Protein AF-A0A971ZXM3-F1 (afdb_monomer_lite)

pLDDT: mean 79.71, std 15.56, range [36.66, 98.19]

Foldseek 3Di:
DDPVVVVVVVVVVVVVVVVVVQPAFDDDPVVQWTPDFALFPPGVPDPDDDLRDQLPDDRTHAPVSCPVPDHDPGSHADLDLQQQPAAAAAECLVVLLVLLVVLLVVLCVVPNLAQDDLLVLVVSLVQFLCLLPLVQAWWPPPPPRHTCADDSSGPQRVQWAAYLFATAGSNLVSLLSLLQVNVVSVDDLCSSQVSVVVVCVVVVHDDWPLSSLSSVLSNQLCVQVVDSPDDSVSSSVSSVVSCVVRVSSRWTADPVGDTRDNPSHGYDPDHIDGDGHSHDPPDPPPD

Sequence (287 aa):
MKVKHLAAVLLGFASLSLLAADASAMYNPSTGTWMQRDPGPGGSMAPVRVGQYNDGPNLYQYVGDNPIVGRDPMGLEDEGATACAGVCGARIDNWVRDEIKAQIGGLKKKFGDKKPAIDDYLQWANGNQRYKDSDFFQFSKDVEGCATWPDKTKPGCGRSVTLCGKCIRSAILGNIMYGYVGHIAGFSKEELITGATATKKKWHMQVDKYDEASYKLGYDLQQEFPNQGGSLEDLCGKLDSLLKENGDALKEGRKKGGYNDLSTCKPCDKDTKETRHGGSQDSRWRP

Structure (mmCIF, N/CA/C/O backbone):
data_AF-A0A971ZXM3-F1
#
_entry.id   AF-A0A971ZXM3-F1
#
loop_
_atom_site.group_PDB
_atom_site.id
_atom_site.type_symbol
_atom_site.label_atom_id
_atom_site.label_alt_id
_atom_site.label_comp_id
_atom_site.label_asym_id
_atom_site.label_entity_id
_atom_site.label_seq_id
_atom_site.pdbx_PDB_ins_code
_atom_site.Cartn_x
_atom_site.Cartn_y
_atom_site.Cartn_z
_atom_site.occupancy
_atom_site.B_iso_or_equiv
_atom_site.auth_seq_id
_atom_site.auth_comp_id
_atom_site.auth_asym_id
_atom_site.auth_atom_id
_atom_site.pdbx_PDB_model_num
ATOM 1 N N . MET A 1 1 ? 66.512 11.509 7.920 1.00 55.22 1 MET A N 1
ATOM 2 C CA . MET A 1 1 ? 65.291 12.342 8.037 1.00 55.22 1 MET A CA 1
ATOM 3 C C . MET A 1 1 ? 64.890 12.385 9.512 1.00 55.22 1 MET A C 1
ATOM 5 O O . MET A 1 1 ? 64.860 11.331 10.131 1.00 55.22 1 MET A O 1
ATOM 9 N N . LYS A 1 2 ? 64.699 13.563 10.127 1.00 77.75 2 LYS A N 1
ATOM 10 C CA . LYS A 1 2 ? 64.375 13.663 11.569 1.00 77.75 2 LYS A CA 1
ATOM 11 C C . LYS A 1 2 ? 62.951 13.139 11.816 1.00 77.75 2 LYS A C 1
ATOM 13 O O . LYS A 1 2 ? 62.064 13.466 11.035 1.00 77.75 2 LYS A O 1
ATOM 18 N N . VAL A 1 3 ? 62.719 12.404 12.909 1.00 85.44 3 VAL A N 1
ATOM 19 C CA . VAL A 1 3 ? 61.430 11.749 13.257 1.00 85.44 3 VAL A CA 1
ATOM 20 C C . VAL A 1 3 ? 60.212 12.676 13.101 1.00 85.44 3 VAL A C 1
ATOM 22 O O . VAL A 1 3 ? 59.172 12.259 12.603 1.00 85.44 3 VAL A O 1
ATOM 25 N N . LYS A 1 4 ? 60.366 13.968 13.418 1.00 83.12 4 LYS A N 1
ATOM 26 C CA . LYS A 1 4 ? 59.308 14.984 13.274 1.00 83.12 4 LYS A CA 1
ATOM 27 C C . LYS A 1 4 ? 58.819 15.186 11.828 1.00 83.12 4 LYS A C 1
ATOM 29 O O . LYS A 1 4 ? 57.654 15.490 11.624 1.00 83.12 4 LYS A O 1
ATOM 34 N N . HIS A 1 5 ? 59.689 15.013 10.831 1.00 86.88 5 HIS A N 1
ATOM 35 C CA . HIS A 1 5 ? 59.327 15.179 9.416 1.00 86.88 5 HIS A CA 1
ATOM 36 C C . HIS A 1 5 ? 58.586 13.949 8.885 1.00 86.88 5 HIS A C 1
ATOM 38 O O . HIS A 1 5 ? 57.635 14.089 8.127 1.00 86.88 5 HIS A O 1
ATOM 44 N N . LEU A 1 6 ? 58.974 12.751 9.336 1.00 89.31 6 LEU A N 1
ATOM 45 C CA . LEU A 1 6 ? 58.294 11.511 8.964 1.00 89.31 6 LEU A CA 1
ATOM 46 C C . LEU A 1 6 ? 56.852 11.484 9.493 1.00 89.31 6 LEU A C 1
ATOM 48 O O . LEU A 1 6 ? 55.936 11.145 8.751 1.00 89.31 6 LEU A O 1
ATOM 52 N N . ALA A 1 7 ? 56.643 11.910 10.743 1.00 89.62 7 ALA A N 1
ATOM 53 C CA . ALA A 1 7 ? 55.308 11.994 11.333 1.00 89.62 7 ALA A CA 1
ATOM 54 C C . ALA A 1 7 ? 54.384 12.950 10.554 1.00 89.62 7 ALA A C 1
ATOM 56 O O . ALA A 1 7 ? 53.235 12.607 10.290 1.00 89.62 7 ALA A O 1
ATOM 57 N N . ALA A 1 8 ? 54.894 14.113 10.132 1.00 92.12 8 ALA A N 1
ATOM 58 C CA . ALA A 1 8 ? 54.125 15.082 9.349 1.00 92.12 8 ALA A CA 1
ATOM 59 C C . ALA A 1 8 ? 53.725 14.539 7.964 1.00 92.12 8 ALA A C 1
ATOM 61 O O . ALA A 1 8 ? 52.586 14.718 7.538 1.00 92.12 8 ALA A O 1
ATOM 62 N N . VAL A 1 9 ? 54.632 13.829 7.284 1.00 91.88 9 VAL A N 1
ATOM 63 C CA . VAL A 1 9 ? 54.349 13.211 5.977 1.00 91.88 9 VAL A CA 1
ATOM 64 C C . VAL A 1 9 ? 53.286 12.117 6.099 1.00 91.88 9 VAL A C 1
ATOM 66 O O . VAL A 1 9 ? 52.359 12.076 5.292 1.00 91.88 9 VAL A O 1
ATOM 69 N N . LEU A 1 10 ? 53.369 11.266 7.126 1.00 92.00 10 LEU A N 1
ATOM 70 C CA . LEU A 1 10 ? 52.387 10.200 7.348 1.00 92.00 10 LEU A CA 1
ATOM 71 C C . LEU A 1 10 ? 50.992 10.752 7.672 1.00 92.00 10 LEU A C 1
ATOM 73 O O . LEU A 1 10 ? 50.003 10.245 7.148 1.00 92.00 10 LEU A O 1
ATOM 77 N N . LEU A 1 11 ? 50.906 11.823 8.468 1.00 91.44 11 LEU A N 1
ATOM 78 C CA . LEU A 1 11 ? 49.641 12.520 8.731 1.00 91.44 11 LEU A CA 1
ATOM 79 C C . LEU A 1 11 ? 49.046 13.137 7.457 1.00 91.44 11 LEU A C 1
ATOM 81 O O . LEU A 1 11 ? 47.834 13.058 7.249 1.00 91.44 11 LEU A O 1
ATOM 85 N N . GLY A 1 12 ? 49.888 13.693 6.580 1.00 91.50 12 GLY A N 1
ATOM 86 C CA . GLY A 1 12 ? 49.467 14.191 5.269 1.00 91.50 12 GLY A CA 1
ATOM 87 C C . GLY A 1 12 ? 48.883 13.087 4.383 1.00 91.50 12 GLY A C 1
ATOM 88 O O . GLY A 1 12 ? 47.787 13.244 3.849 1.00 91.50 12 GLY A O 1
ATOM 89 N N . PHE A 1 13 ? 49.563 11.940 4.290 1.00 87.12 13 PHE A N 1
ATOM 90 C CA . PHE A 1 13 ? 49.076 10.785 3.526 1.00 87.12 13 PHE A CA 1
ATOM 91 C C . PHE A 1 13 ? 47.779 10.197 4.094 1.00 87.12 13 PHE A C 1
ATOM 93 O O . PHE A 1 13 ? 46.867 9.893 3.325 1.00 87.12 13 PHE A O 1
ATOM 100 N N . ALA A 1 14 ? 47.657 10.074 5.419 1.00 83.56 14 ALA A N 1
ATOM 101 C CA . ALA A 1 14 ? 46.426 9.600 6.054 1.00 83.56 14 ALA A CA 1
ATOM 102 C C . ALA A 1 14 ? 45.241 10.541 5.771 1.00 83.56 14 ALA A C 1
ATOM 104 O O . ALA A 1 14 ? 44.152 10.078 5.442 1.00 83.56 14 ALA A O 1
ATOM 105 N N . SER A 1 15 ? 45.472 11.857 5.814 1.00 78.75 15 SER A N 1
ATOM 106 C CA . SER A 1 15 ? 44.444 12.866 5.519 1.00 78.75 15 SER A CA 1
ATOM 107 C C . SER A 1 15 ? 43.999 12.824 4.052 1.00 78.75 15 SER A C 1
ATOM 109 O O . SER A 1 15 ? 42.805 12.835 3.770 1.00 78.75 15 SER A O 1
ATOM 111 N N . LEU A 1 16 ? 44.946 12.702 3.113 1.00 74.75 16 LEU A N 1
ATOM 112 C CA . LEU A 1 16 ? 44.652 12.533 1.682 1.00 74.75 16 LEU A CA 1
ATOM 113 C C . LEU A 1 16 ? 43.870 11.244 1.396 1.00 74.75 16 LEU A C 1
ATOM 115 O O . LEU A 1 16 ? 42.963 11.254 0.572 1.00 74.75 16 LEU A O 1
ATOM 119 N N . SER A 1 17 ? 44.185 10.154 2.096 1.00 73.62 17 SER A N 1
ATOM 120 C CA . SER A 1 17 ? 43.502 8.863 1.920 1.00 73.62 17 SER A CA 1
ATOM 121 C C . SER A 1 17 ? 42.048 8.904 2.400 1.00 73.62 17 SER A C 1
ATOM 123 O O . SER A 1 17 ? 41.184 8.292 1.780 1.00 73.62 17 SER A O 1
ATOM 125 N N . LEU A 1 18 ? 41.770 9.652 3.474 1.00 67.38 18 LEU A N 1
ATOM 126 C CA . LEU A 1 18 ? 40.412 9.853 3.988 1.00 67.38 18 LEU A CA 1
ATOM 127 C C . LEU A 1 18 ? 39.568 10.737 3.059 1.00 67.38 18 LEU A C 1
ATOM 129 O O . LEU A 1 18 ? 38.391 10.462 2.879 1.00 67.38 18 LEU A O 1
ATOM 133 N N . LEU A 1 19 ? 40.172 11.753 2.434 1.00 63.69 19 LEU A N 1
ATOM 134 C CA . LEU A 1 19 ? 39.473 12.654 1.507 1.00 63.69 19 LEU A CA 1
ATOM 135 C C . LEU A 1 19 ? 39.295 12.059 0.099 1.00 63.69 19 LEU A C 1
ATOM 137 O O . LEU A 1 19 ? 38.339 12.395 -0.592 1.00 63.69 19 LEU A O 1
ATOM 141 N N . ALA A 1 20 ? 40.193 11.173 -0.341 1.00 61.94 20 ALA A N 1
ATOM 142 C CA . ALA A 1 20 ? 40.091 10.520 -1.647 1.00 61.94 20 ALA A CA 1
ATOM 143 C C . ALA A 1 20 ? 38.992 9.444 -1.703 1.00 61.94 20 ALA A C 1
ATOM 145 O O . ALA A 1 20 ? 38.513 9.130 -2.791 1.00 61.94 20 ALA A O 1
ATOM 146 N N . ALA A 1 21 ? 38.579 8.895 -0.555 1.00 56.19 21 ALA A N 1
ATOM 147 C CA . ALA A 1 21 ? 37.509 7.899 -0.482 1.00 56.19 21 ALA A CA 1
ATOM 148 C C . ALA A 1 21 ? 36.140 8.462 -0.912 1.00 56.19 21 ALA A C 1
ATOM 150 O O . ALA A 1 21 ? 35.322 7.718 -1.447 1.00 56.19 21 ALA A O 1
ATOM 151 N N . ASP A 1 22 ? 35.932 9.774 -0.760 1.00 52.81 22 ASP A N 1
ATOM 152 C CA . ASP A 1 22 ? 34.696 10.454 -1.161 1.00 52.81 22 ASP A CA 1
ATOM 153 C C . ASP A 1 22 ? 34.728 10.964 -2.616 1.00 52.81 22 ASP A C 1
ATOM 155 O O . ASP A 1 22 ? 33.707 11.405 -3.137 1.00 52.81 22 ASP A O 1
ATOM 159 N N . ALA A 1 23 ? 35.864 10.859 -3.322 1.00 55.66 23 ALA A N 1
ATOM 160 C CA . ALA A 1 23 ? 36.000 11.246 -4.733 1.00 55.66 23 ALA A CA 1
ATOM 161 C C . ALA A 1 23 ? 35.526 10.140 -5.698 1.00 55.66 23 ALA A C 1
ATOM 163 O O . ALA A 1 23 ? 36.179 9.839 -6.706 1.00 55.66 23 ALA A O 1
ATOM 164 N N . SER A 1 24 ? 34.402 9.510 -5.365 1.00 60.44 24 SER A N 1
ATOM 165 C CA . SER A 1 24 ? 33.680 8.627 -6.281 1.00 60.44 24 SER A CA 1
ATOM 166 C C . SER A 1 24 ? 32.748 9.468 -7.158 1.00 60.44 24 SER A C 1
ATOM 168 O O . SER A 1 24 ? 32.201 10.465 -6.693 1.00 60.44 24 SER A O 1
ATOM 170 N N . ALA A 1 25 ? 32.608 9.095 -8.433 1.00 68.81 25 ALA A N 1
ATOM 171 C CA . ALA A 1 25 ? 31.700 9.726 -9.396 1.00 68.81 25 ALA A CA 1
ATOM 172 C C . ALA A 1 25 ? 32.044 11.171 -9.804 1.00 68.81 25 ALA A C 1
ATOM 174 O O . ALA A 1 25 ? 31.242 12.098 -9.701 1.00 68.81 25 ALA A O 1
ATOM 175 N N . MET A 1 26 ? 33.245 11.376 -10.345 1.00 84.56 26 MET A N 1
ATOM 176 C CA . MET A 1 26 ? 33.576 12.639 -11.019 1.00 84.56 26 MET A CA 1
ATOM 177 C C . MET A 1 26 ? 32.956 12.689 -12.425 1.00 84.56 26 MET A C 1
ATOM 179 O O . MET A 1 26 ? 33.247 11.826 -13.249 1.00 84.56 26 MET A O 1
ATOM 183 N N . TYR A 1 27 ? 32.131 13.698 -12.721 1.00 86.31 27 TYR A N 1
ATOM 184 C CA . TYR A 1 27 ? 31.488 13.906 -14.029 1.00 86.31 27 TYR A CA 1
ATOM 185 C C . TYR A 1 27 ? 32.226 14.956 -14.872 1.00 86.31 27 TYR A C 1
ATOM 187 O O . TYR A 1 27 ? 32.587 16.016 -14.357 1.00 86.31 27 TYR A O 1
ATOM 195 N N . ASN A 1 28 ? 32.407 14.700 -16.173 1.00 91.50 28 ASN A N 1
ATOM 196 C CA . ASN A 1 28 ? 32.945 15.677 -17.120 1.00 91.50 28 ASN A CA 1
ATOM 197 C C . ASN A 1 28 ? 31.818 16.302 -17.969 1.00 91.50 28 ASN A C 1
ATOM 199 O O . ASN A 1 28 ? 31.369 15.688 -18.942 1.00 91.50 28 ASN A O 1
ATOM 203 N N . PRO A 1 29 ? 31.402 17.552 -17.688 1.00 87.75 29 PRO A N 1
ATOM 204 C CA . PRO A 1 29 ? 30.324 18.201 -18.430 1.00 87.75 29 PRO A CA 1
ATOM 205 C C . PRO A 1 29 ? 30.692 18.550 -19.877 1.00 87.75 29 PRO A C 1
ATOM 207 O O . PRO A 1 29 ? 29.793 18.730 -20.691 1.00 87.75 29 PRO A O 1
ATOM 210 N N . SER A 1 30 ? 31.983 18.650 -20.217 1.00 89.31 30 SER A N 1
ATOM 211 C CA . SER A 1 30 ? 32.411 18.979 -21.587 1.00 89.31 30 SER A CA 1
ATOM 212 C C . SER A 1 30 ? 32.249 17.809 -22.557 1.00 89.31 30 SER A C 1
ATOM 214 O O . SER A 1 30 ? 31.994 18.026 -23.738 1.00 89.31 30 SER A O 1
ATOM 216 N N . THR A 1 31 ? 32.379 16.577 -22.057 1.00 91.69 31 THR A N 1
ATOM 217 C CA . THR A 1 31 ? 32.254 15.349 -22.853 1.00 91.69 31 THR A CA 1
ATOM 218 C C . THR A 1 31 ? 30.942 14.617 -22.611 1.00 91.69 31 THR A C 1
ATOM 220 O O . THR A 1 31 ? 30.613 13.724 -23.381 1.00 91.69 31 THR A O 1
ATOM 223 N N . GLY A 1 32 ? 30.193 14.976 -21.565 1.00 88.81 32 GLY A N 1
ATOM 224 C CA . GLY A 1 32 ? 28.938 14.311 -21.224 1.00 88.81 32 GLY A CA 1
ATOM 225 C C . GLY A 1 32 ? 29.126 12.920 -20.615 1.00 88.81 32 GLY A C 1
ATOM 226 O O . GLY A 1 32 ? 28.245 12.079 -20.739 1.00 88.81 32 GLY A O 1
ATOM 227 N N . THR A 1 33 ? 30.274 12.647 -19.990 1.00 91.44 33 THR A N 1
ATOM 228 C CA . THR A 1 33 ? 30.641 11.302 -19.514 1.00 91.44 33 THR A CA 1
ATOM 229 C C . THR A 1 33 ? 31.213 11.330 -18.101 1.00 91.44 33 THR A C 1
ATOM 231 O O . THR A 1 33 ? 31.773 12.336 -17.655 1.00 91.44 33 THR A O 1
ATOM 234 N N . TRP A 1 34 ? 31.151 10.199 -17.402 1.00 89.25 34 TRP A N 1
ATOM 235 C CA . TRP A 1 34 ? 31.904 9.997 -16.165 1.00 89.25 34 TRP A CA 1
ATOM 236 C C . TRP A 1 34 ? 33.418 10.011 -16.436 1.00 89.25 34 TRP A C 1
ATOM 238 O O . TRP A 1 34 ? 33.892 9.558 -17.477 1.00 89.25 34 TRP A O 1
ATOM 248 N N . MET A 1 35 ? 34.195 10.558 -15.500 1.00 89.75 35 MET A N 1
ATOM 249 C CA . MET A 1 35 ? 35.667 10.580 -15.534 1.00 89.75 35 MET A CA 1
ATOM 250 C C . MET A 1 35 ? 36.282 9.307 -14.950 1.00 89.75 35 MET A C 1
ATOM 252 O O . MET A 1 35 ? 37.479 9.062 -15.091 1.00 89.75 35 MET A O 1
ATOM 256 N N . GLN A 1 36 ? 35.468 8.507 -14.272 1.00 86.50 36 GLN A N 1
ATOM 257 C CA . GLN A 1 36 ? 35.837 7.232 -13.682 1.00 86.50 36 GLN A CA 1
ATOM 258 C C . GLN A 1 36 ? 34.916 6.158 -14.248 1.00 86.50 36 GLN A C 1
ATOM 260 O O . GLN A 1 36 ? 33.770 6.431 -14.591 1.00 86.50 36 GLN A O 1
ATOM 265 N N . ARG A 1 37 ? 35.440 4.938 -14.354 1.00 83.31 37 ARG A N 1
ATOM 266 C CA . ARG A 1 37 ? 34.656 3.768 -14.745 1.00 83.31 37 ARG A CA 1
ATOM 267 C C . ARG A 1 37 ? 33.669 3.440 -13.625 1.00 83.31 37 ARG A C 1
ATOM 269 O O . ARG A 1 37 ? 34.110 3.359 -12.477 1.00 83.31 37 ARG A O 1
ATOM 276 N N . ASP A 1 38 ? 32.410 3.173 -13.962 1.00 74.06 38 ASP A N 1
ATOM 277 C CA . ASP A 1 38 ? 31.451 2.610 -13.005 1.00 74.06 38 ASP A CA 1
ATOM 278 C C . ASP A 1 38 ? 32.036 1.320 -12.375 1.00 74.06 38 ASP A C 1
ATOM 280 O O . ASP A 1 38 ? 32.421 0.390 -13.105 1.00 74.06 38 ASP A O 1
ATOM 284 N N . PRO A 1 39 ? 32.180 1.246 -11.036 1.00 69.62 39 PRO A N 1
ATOM 285 C CA . PRO A 1 39 ? 32.692 0.056 -10.361 1.00 69.62 39 PRO A CA 1
ATOM 286 C C . PRO A 1 39 ? 31.800 -1.185 -10.539 1.00 69.62 39 PRO A C 1
ATOM 288 O O . PRO A 1 39 ? 32.286 -2.301 -10.320 1.00 69.62 39 PRO A O 1
ATOM 291 N N . GLY A 1 40 ? 30.536 -1.023 -10.944 1.00 64.44 40 GLY A N 1
ATOM 292 C CA . GLY A 1 40 ? 29.552 -2.093 -11.081 1.00 64.44 40 GLY A CA 1
ATOM 293 C C . GLY A 1 40 ? 29.211 -2.787 -9.747 1.00 64.44 40 GLY A C 1
ATOM 294 O O . GLY A 1 40 ? 29.849 -2.556 -8.715 1.00 64.44 40 GLY A O 1
ATOM 295 N N . PRO A 1 41 ? 28.249 -3.726 -9.741 1.00 53.00 41 PRO A N 1
ATOM 296 C CA . PRO A 1 41 ? 27.731 -4.372 -8.527 1.00 53.00 41 PRO A CA 1
ATOM 297 C C . PRO A 1 41 ? 28.722 -5.324 -7.820 1.00 53.00 41 PRO A C 1
ATOM 299 O O . PRO A 1 41 ? 28.359 -5.982 -6.848 1.00 53.00 41 PRO A O 1
ATOM 302 N N . GLY A 1 42 ? 29.972 -5.422 -8.287 1.00 54.22 42 GLY A N 1
ATOM 303 C CA . GLY A 1 42 ? 31.011 -6.298 -7.730 1.00 54.22 42 GLY A CA 1
ATOM 304 C C . GLY A 1 42 ? 32.303 -5.591 -7.311 1.00 54.22 42 GLY A C 1
ATOM 305 O O . GLY A 1 42 ? 33.245 -6.266 -6.894 1.00 54.22 42 GLY A O 1
ATOM 306 N N . GLY A 1 43 ? 32.373 -4.260 -7.424 1.00 55.50 43 GLY A N 1
ATOM 307 C CA . GLY A 1 43 ? 33.614 -3.508 -7.241 1.00 55.50 43 GLY A CA 1
ATOM 308 C C . GLY A 1 43 ? 34.629 -3.738 -8.370 1.00 55.50 43 GLY A C 1
ATOM 309 O O . GLY A 1 43 ? 34.474 -4.613 -9.225 1.00 55.50 43 GLY A O 1
ATOM 310 N N . SER A 1 44 ? 35.718 -2.964 -8.354 1.00 52.38 44 SER A N 1
ATOM 311 C CA . SER A 1 44 ? 36.708 -2.862 -9.444 1.00 52.38 44 SER A CA 1
ATOM 312 C C . SER A 1 44 ? 37.451 -4.159 -9.813 1.00 52.38 44 SER A C 1
ATOM 314 O O . SER A 1 44 ? 38.209 -4.158 -10.782 1.00 52.38 44 SER A O 1
ATOM 316 N N . MET A 1 45 ? 37.239 -5.260 -9.081 1.00 50.94 45 MET A N 1
ATOM 317 C CA . MET A 1 45 ? 37.981 -6.521 -9.222 1.00 50.94 45 MET A CA 1
ATOM 318 C C . MET A 1 45 ? 37.112 -7.752 -9.538 1.00 50.94 45 MET A C 1
ATOM 320 O O . MET A 1 45 ? 37.651 -8.853 -9.660 1.00 50.94 45 MET A O 1
ATOM 324 N N . ALA A 1 46 ? 35.789 -7.616 -9.685 1.00 53.47 46 ALA A N 1
ATOM 325 C CA . ALA A 1 46 ? 34.942 -8.754 -10.048 1.00 53.47 46 ALA A CA 1
ATOM 326 C C . ALA A 1 46 ? 34.991 -9.038 -11.569 1.00 53.47 46 ALA A C 1
ATOM 328 O O . ALA A 1 46 ? 34.865 -8.103 -12.365 1.00 53.47 46 ALA A O 1
ATOM 329 N N . PRO A 1 47 ? 35.145 -10.308 -12.003 1.00 52.81 47 PRO A N 1
ATOM 330 C CA . PRO A 1 47 ? 35.143 -10.665 -13.421 1.00 52.81 47 PRO A CA 1
ATOM 331 C C . PRO A 1 47 ? 33.805 -10.307 -14.077 1.00 52.81 47 PRO A C 1
ATOM 333 O O . PRO A 1 47 ? 32.750 -10.597 -13.514 1.00 52.81 47 PRO A O 1
ATOM 336 N N . VAL A 1 48 ? 33.878 -9.710 -15.273 1.00 52.66 48 VAL A N 1
ATOM 337 C CA . VAL A 1 48 ? 32.727 -9.219 -16.045 1.00 52.66 48 VAL A CA 1
ATOM 338 C C . VAL A 1 48 ? 31.760 -10.365 -16.360 1.00 52.66 48 VAL A C 1
ATOM 340 O O . VAL A 1 48 ? 32.095 -11.272 -17.121 1.00 52.66 48 VAL A O 1
ATOM 343 N N . ARG A 1 49 ? 30.555 -10.334 -15.787 1.00 50.47 49 ARG A N 1
ATOM 344 C CA . ARG A 1 49 ? 29.441 -11.231 -16.123 1.00 50.47 49 ARG A CA 1
ATOM 345 C C . ARG A 1 49 ? 28.483 -10.533 -17.089 1.00 50.47 49 ARG A C 1
ATOM 347 O O . ARG A 1 49 ? 28.249 -9.332 -16.992 1.00 50.47 49 ARG A O 1
ATOM 354 N N . VAL A 1 50 ? 27.903 -11.288 -18.020 1.00 48.03 50 VAL A N 1
ATOM 355 C CA . VAL A 1 50 ? 26.818 -10.794 -18.884 1.00 48.03 50 VAL A CA 1
ATOM 356 C C . VAL A 1 50 ? 25.651 -10.365 -17.983 1.00 48.03 50 VAL A C 1
ATOM 358 O O . VAL A 1 50 ? 25.193 -11.164 -17.170 1.00 48.03 50 VAL A O 1
ATOM 361 N N . GLY A 1 51 ? 25.227 -9.100 -18.082 1.00 52.78 51 GLY A N 1
ATOM 362 C CA . GLY A 1 51 ? 24.230 -8.490 -17.186 1.00 52.78 51 GLY A CA 1
ATOM 363 C C . GLY A 1 51 ? 24.797 -7.789 -15.940 1.00 52.78 51 GLY A C 1
ATOM 364 O O . GLY A 1 51 ? 24.033 -7.442 -15.050 1.00 52.78 51 GLY A O 1
ATOM 365 N N . GLN A 1 52 ? 26.118 -7.587 -15.846 1.00 56.62 52 GLN A N 1
ATOM 366 C CA . GLN A 1 52 ? 26.749 -6.888 -14.714 1.00 56.62 52 GLN A CA 1
ATOM 367 C C . GLN A 1 52 ? 26.587 -5.361 -14.752 1.00 56.62 52 GLN A C 1
ATOM 369 O O . GLN A 1 52 ? 26.748 -4.726 -13.717 1.00 56.62 52 GLN A O 1
ATOM 374 N N . TYR A 1 53 ? 26.293 -4.770 -15.908 1.00 60.53 53 TYR A N 1
ATOM 375 C CA . TYR A 1 53 ? 26.189 -3.319 -16.053 1.00 60.53 53 TYR A CA 1
ATOM 376 C C . TYR A 1 53 ? 24.733 -2.918 -16.196 1.00 60.53 53 TYR A C 1
ATOM 378 O O . TYR A 1 53 ? 24.080 -3.294 -17.171 1.00 60.53 53 TYR A O 1
ATOM 386 N N . ASN A 1 54 ? 24.241 -2.206 -15.188 1.00 58.16 54 ASN A N 1
ATOM 387 C CA . ASN A 1 54 ? 22.840 -1.830 -15.081 1.00 58.16 54 ASN A CA 1
ATOM 388 C C . ASN A 1 54 ? 22.484 -0.745 -16.130 1.00 58.16 54 ASN A C 1
ATOM 390 O O . ASN A 1 54 ? 21.465 -0.877 -16.804 1.00 58.16 54 ASN A O 1
ATOM 394 N N . ASP A 1 55 ? 23.434 0.159 -16.421 1.00 58.12 55 ASP A N 1
ATOM 395 C CA . ASP A 1 55 ? 23.374 1.210 -17.460 1.00 58.12 55 ASP A CA 1
ATOM 396 C C . ASP A 1 55 ? 23.625 0.725 -18.904 1.00 58.12 55 ASP A C 1
ATOM 398 O O . ASP A 1 55 ? 23.642 1.508 -19.856 1.00 58.12 55 ASP A O 1
ATOM 402 N N . GLY A 1 56 ? 23.867 -0.572 -19.105 1.00 72.12 56 GLY A N 1
ATOM 403 C CA . GLY A 1 56 ? 24.311 -1.111 -20.388 1.00 72.12 56 GLY A CA 1
ATOM 404 C C . GLY A 1 56 ? 25.838 -1.109 -20.563 1.00 72.12 56 GLY A C 1
ATOM 405 O O . GLY A 1 56 ? 26.597 -0.964 -19.609 1.00 72.12 56 GLY A O 1
ATOM 406 N N . PRO A 1 57 ? 26.345 -1.374 -21.778 1.00 78.38 57 PRO A N 1
ATOM 407 C CA . PRO A 1 57 ? 27.756 -1.719 -21.976 1.00 78.38 57 PRO A CA 1
ATOM 408 C C . PRO A 1 57 ? 28.737 -0.541 -21.840 1.00 78.38 57 PRO A C 1
ATOM 410 O O . PRO A 1 57 ? 29.945 -0.776 -21.768 1.00 78.38 57 PRO A O 1
ATOM 413 N N . ASN A 1 58 ? 28.263 0.710 -21.830 1.00 84.06 58 ASN A N 1
ATOM 414 C CA . ASN A 1 58 ? 29.122 1.891 -21.754 1.00 84.06 58 ASN A CA 1
ATOM 415 C C . ASN A 1 58 ? 29.299 2.369 -20.304 1.00 84.06 58 ASN A C 1
ATOM 417 O O . ASN A 1 58 ? 28.473 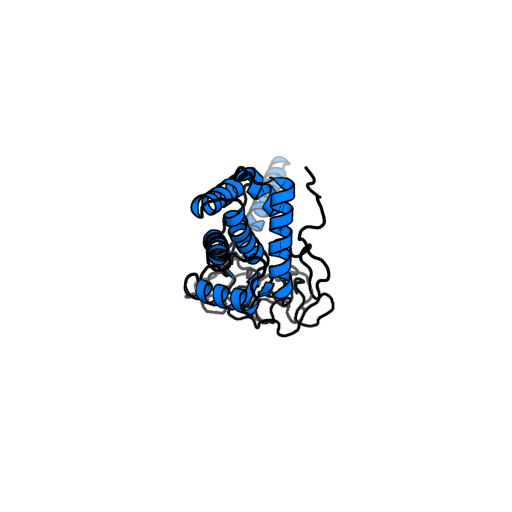3.090 -19.761 1.00 84.06 58 ASN A O 1
ATOM 421 N N . LEU A 1 59 ? 30.448 2.038 -19.715 1.00 84.81 59 LEU A N 1
ATOM 422 C CA . LEU A 1 59 ? 30.769 2.269 -18.295 1.00 84.81 59 LEU A CA 1
ATOM 423 C C . LEU A 1 59 ? 31.114 3.715 -17.929 1.00 84.81 59 LEU A C 1
ATOM 425 O O . LEU A 1 59 ? 31.512 3.986 -16.796 1.00 84.81 59 LEU A O 1
ATOM 429 N N . TYR A 1 60 ? 31.047 4.611 -18.908 1.00 88.06 60 TYR A N 1
ATOM 430 C CA . TYR A 1 60 ? 31.290 6.039 -18.748 1.00 88.06 60 TYR A CA 1
ATOM 431 C C . TYR A 1 60 ? 30.063 6.867 -19.135 1.00 88.06 60 TYR A C 1
ATOM 433 O O . TYR A 1 60 ? 30.118 8.097 -19.076 1.00 88.06 60 TYR A O 1
ATOM 441 N N . GLN A 1 61 ? 28.976 6.217 -19.562 1.00 86.62 61 GLN A N 1
ATOM 442 C CA . GLN A 1 61 ? 27.775 6.899 -20.017 1.00 86.62 61 GLN A CA 1
ATOM 443 C C . GLN A 1 61 ? 27.119 7.645 -18.858 1.00 86.62 61 GLN A C 1
ATOM 445 O O . GLN A 1 61 ? 26.939 7.095 -17.776 1.00 86.62 61 GLN A O 1
ATOM 450 N N . TYR A 1 62 ? 26.743 8.900 -19.089 1.00 85.69 62 TYR A N 1
ATOM 451 C CA . TYR A 1 62 ? 25.961 9.658 -18.125 1.00 85.69 62 TYR A CA 1
ATOM 452 C C . TYR A 1 62 ? 24.480 9.551 -18.478 1.00 85.69 62 TYR A C 1
ATOM 454 O O . TYR A 1 62 ? 24.039 10.112 -19.482 1.00 85.69 62 TYR A O 1
ATOM 462 N N . VAL A 1 63 ? 23.707 8.843 -17.647 1.00 81.19 63 VAL A N 1
ATOM 463 C CA . VAL A 1 63 ? 22.233 8.840 -17.703 1.00 81.19 63 VAL A CA 1
ATOM 464 C C . VAL A 1 63 ? 21.696 8.476 -19.104 1.00 81.19 63 VAL A C 1
ATOM 466 O O . VAL A 1 63 ? 20.846 9.172 -19.665 1.00 81.19 63 VAL A O 1
ATOM 469 N N . GLY A 1 64 ? 22.233 7.420 -19.725 1.00 81.75 64 GLY A N 1
ATOM 470 C CA . GLY A 1 64 ? 21.768 6.957 -21.041 1.00 81.75 64 GLY A CA 1
ATOM 471 C C . GLY A 1 64 ? 21.864 8.003 -22.166 1.00 81.75 64 GLY A C 1
ATOM 472 O O . GLY A 1 64 ? 21.016 8.007 -23.056 1.00 81.75 64 GLY A O 1
ATOM 473 N N . ASP A 1 65 ? 22.825 8.932 -22.087 1.00 83.50 65 ASP A N 1
ATOM 474 C CA . ASP A 1 65 ? 22.982 10.094 -22.980 1.00 83.50 65 ASP A CA 1
ATOM 475 C C . ASP A 1 65 ? 21.772 11.058 -22.997 1.00 83.50 65 ASP A C 1
ATOM 477 O O . ASP A 1 65 ? 21.610 11.853 -23.927 1.00 83.50 65 ASP A O 1
ATOM 481 N N . ASN A 1 66 ? 20.926 11.044 -21.955 1.00 81.75 66 ASN A N 1
ATOM 482 C CA . ASN A 1 66 ? 19.764 11.933 -21.821 1.00 81.75 66 ASN A CA 1
ATOM 483 C C . ASN A 1 66 ? 19.803 12.803 -20.540 1.00 81.75 66 ASN A C 1
ATOM 485 O O . ASN A 1 66 ? 18.947 12.673 -19.652 1.00 81.75 66 ASN A O 1
ATOM 489 N N . PRO A 1 67 ? 20.755 13.754 -20.443 1.00 80.44 67 PRO A N 1
ATOM 490 C CA . PRO A 1 67 ? 20.930 14.607 -19.263 1.00 80.44 67 PRO A CA 1
ATOM 491 C C . PRO A 1 67 ? 19.828 15.667 -19.083 1.00 80.44 67 PRO A C 1
ATOM 493 O O . PRO A 1 67 ? 19.789 16.345 -18.059 1.00 80.44 67 PRO A O 1
ATOM 496 N N . ILE A 1 68 ? 18.938 15.845 -20.069 1.00 74.25 68 ILE A N 1
ATOM 497 C CA . ILE A 1 68 ? 17.786 16.757 -19.962 1.00 74.25 68 ILE A CA 1
ATOM 498 C C . ILE A 1 68 ? 16.732 16.163 -19.020 1.00 74.25 68 ILE A C 1
ATOM 500 O O . ILE A 1 68 ? 16.080 16.896 -18.274 1.00 74.25 68 ILE A O 1
ATOM 504 N N . VAL A 1 69 ? 16.562 14.837 -19.061 1.00 58.69 69 VAL A N 1
ATOM 505 C CA . VAL A 1 69 ? 15.470 14.136 -18.374 1.00 58.69 69 VAL A CA 1
ATOM 506 C C . VAL A 1 69 ? 15.946 13.428 -17.108 1.00 58.69 69 VAL A C 1
ATOM 508 O O . VAL A 1 69 ? 15.209 13.409 -16.122 1.00 58.69 69 VAL A O 1
ATOM 511 N N . GLY A 1 70 ? 17.155 12.863 -17.097 1.00 65.56 70 GLY A N 1
ATOM 512 C CA . GLY A 1 70 ? 17.653 12.133 -15.933 1.00 65.56 70 GLY A CA 1
ATOM 513 C C . GLY A 1 70 ? 18.784 12.844 -15.189 1.00 65.56 70 GLY A C 1
ATOM 514 O O . GLY A 1 70 ? 19.377 13.814 -15.657 1.00 65.56 70 GLY A O 1
ATOM 515 N N . ARG A 1 71 ? 19.052 12.364 -13.974 1.00 75.94 71 ARG A N 1
ATOM 516 C CA . ARG A 1 71 ? 20.139 12.826 -13.107 1.00 75.94 71 ARG A CA 1
ATOM 517 C C . ARG A 1 71 ? 20.716 11.619 -12.387 1.00 75.94 71 ARG A C 1
ATOM 519 O O . ARG A 1 71 ? 19.950 10.838 -11.832 1.00 75.94 71 ARG A O 1
ATOM 526 N N . ASP A 1 72 ? 22.037 11.533 -12.328 1.00 69.00 72 ASP A N 1
ATOM 527 C CA . ASP A 1 72 ? 22.750 10.554 -11.509 1.00 69.00 72 ASP A CA 1
ATOM 528 C C . ASP A 1 72 ? 23.696 11.295 -10.546 1.00 69.00 72 ASP A C 1
ATOM 530 O O . ASP A 1 72 ? 24.795 11.689 -10.933 1.00 69.00 72 ASP A O 1
ATOM 534 N N . PRO A 1 73 ? 23.250 11.585 -9.308 1.00 67.62 73 PRO A N 1
ATOM 535 C CA . PRO A 1 73 ? 24.040 12.335 -8.330 1.00 67.62 73 PRO A CA 1
ATOM 536 C C . PRO A 1 73 ? 25.207 11.552 -7.718 1.00 67.62 73 PRO A C 1
ATOM 538 O O . PRO A 1 73 ? 25.990 12.152 -6.986 1.00 67.62 73 PRO A O 1
ATOM 541 N N . MET A 1 74 ? 25.280 10.233 -7.927 1.00 67.00 74 MET A N 1
ATOM 542 C CA . MET A 1 74 ? 26.250 9.361 -7.252 1.00 67.00 74 MET A CA 1
ATOM 543 C C . MET A 1 74 ? 27.139 8.564 -8.213 1.00 67.00 74 MET A C 1
ATOM 545 O O . MET A 1 74 ? 27.979 7.820 -7.719 1.00 67.00 74 MET A O 1
ATOM 549 N N . GLY A 1 75 ? 26.976 8.707 -9.537 1.00 67.75 75 GLY A N 1
ATOM 550 C CA . GLY A 1 75 ? 27.746 7.984 -10.569 1.00 67.75 75 GLY A CA 1
ATOM 551 C C . GLY A 1 75 ? 27.717 6.475 -10.423 1.00 67.75 75 GLY A C 1
ATOM 552 O O . GLY A 1 75 ? 28.671 5.783 -10.771 1.00 67.75 75 GLY A O 1
ATOM 553 N N . LEU A 1 76 ? 26.632 6.010 -9.829 1.00 63.03 76 LEU A N 1
ATOM 554 C CA . LEU A 1 76 ? 26.289 4.633 -9.583 1.00 63.03 76 LEU A CA 1
ATOM 555 C C . LEU A 1 76 ? 24.810 4.631 -9.888 1.00 63.03 76 LEU A C 1
ATOM 557 O O . LEU A 1 76 ? 24.045 5.210 -9.099 1.00 63.03 76 LEU A O 1
ATOM 561 N N . GLU A 1 77 ? 24.424 4.055 -11.027 1.00 53.69 77 GLU A N 1
ATOM 562 C CA . GLU A 1 77 ? 23.013 3.901 -11.327 1.00 53.69 77 GLU A CA 1
ATOM 563 C C . GLU A 1 77 ? 22.374 3.257 -10.103 1.00 53.69 77 GLU A C 1
ATOM 565 O O . GLU A 1 77 ? 22.732 2.162 -9.657 1.00 53.69 77 GLU A O 1
ATOM 570 N N . ASP A 1 78 ? 21.488 4.021 -9.473 1.00 48.06 78 ASP A N 1
ATOM 571 C CA . ASP A 1 78 ? 20.611 3.485 -8.457 1.00 48.06 78 ASP A CA 1
ATOM 572 C C . ASP A 1 78 ? 19.916 2.308 -9.120 1.00 48.06 78 ASP A C 1
ATOM 574 O O . ASP A 1 78 ? 19.389 2.514 -10.208 1.00 48.06 78 ASP A O 1
ATOM 578 N N . GLU A 1 79 ? 19.923 1.116 -8.511 1.00 47.84 79 GLU A N 1
ATOM 579 C CA . GLU A 1 79 ? 19.150 -0.036 -8.985 1.00 47.84 79 GLU A CA 1
ATOM 580 C C . GLU A 1 79 ? 17.798 0.465 -9.523 1.00 47.84 79 GLU A C 1
ATOM 582 O O . GLU A 1 79 ? 16.954 0.962 -8.773 1.00 47.84 79 GLU A O 1
ATOM 587 N N . GLY A 1 80 ? 17.684 0.424 -10.852 1.00 46.28 80 GLY A N 1
ATOM 588 C CA . GLY A 1 80 ? 17.083 1.455 -11.694 1.00 46.28 80 GLY A CA 1
ATOM 589 C C . GLY A 1 80 ? 15.811 2.159 -11.228 1.00 46.28 80 GLY A C 1
ATOM 590 O O . GLY A 1 80 ? 14.915 1.640 -10.549 1.00 46.28 80 GLY A O 1
ATOM 591 N N . ALA A 1 81 ? 15.541 3.258 -11.929 1.00 42.88 81 ALA A N 1
ATOM 592 C CA . ALA A 1 81 ? 14.251 3.391 -12.613 1.00 42.88 81 ALA A CA 1
ATOM 593 C C . ALA A 1 81 ? 14.041 2.233 -13.590 1.00 42.88 81 ALA A C 1
ATOM 595 O O . ALA A 1 81 ? 13.805 2.445 -14.769 1.00 42.88 81 ALA A O 1
ATOM 596 N N . THR A 1 82 ? 14.119 0.993 -13.101 1.00 48.25 82 THR A N 1
ATOM 597 C CA . THR A 1 82 ? 13.682 -0.155 -13.857 1.00 48.25 82 THR A CA 1
ATOM 598 C C . THR A 1 82 ? 12.173 0.003 -13.896 1.00 48.25 82 THR A C 1
ATOM 600 O O . THR A 1 82 ? 11.464 -0.364 -12.956 1.00 48.25 82 THR A O 1
ATOM 603 N N . ALA A 1 83 ? 11.687 0.657 -14.955 1.00 51.78 83 ALA A N 1
ATOM 604 C CA . ALA A 1 83 ? 10.351 0.413 -15.460 1.00 51.78 83 ALA A CA 1
ATOM 605 C C . ALA A 1 83 ? 10.187 -1.105 -15.423 1.00 51.78 83 ALA A C 1
ATOM 607 O O . ALA A 1 83 ? 11.059 -1.823 -15.916 1.00 51.78 83 ALA A O 1
ATOM 608 N N . CYS A 1 84 ? 9.181 -1.591 -14.704 1.00 59.94 84 CYS A N 1
ATOM 609 C CA . CYS A 1 84 ? 9.094 -3.006 -14.377 1.00 59.94 84 CYS A CA 1
ATOM 610 C C . CYS A 1 84 ? 9.126 -3.813 -15.682 1.00 59.94 84 CYS A C 1
ATOM 612 O O . CYS A 1 84 ? 8.177 -3.793 -16.460 1.00 59.94 84 CYS A O 1
ATOM 614 N N . ALA A 1 85 ? 10.223 -4.523 -15.940 1.00 60.88 85 ALA A N 1
ATOM 615 C CA . ALA A 1 85 ? 10.426 -5.246 -17.196 1.00 60.88 85 ALA A CA 1
ATOM 616 C C . ALA A 1 85 ? 9.808 -6.655 -17.151 1.00 60.88 85 ALA A C 1
ATOM 618 O O . ALA A 1 85 ? 10.302 -7.591 -17.780 1.00 60.88 85 ALA A O 1
ATOM 619 N N . GLY A 1 86 ? 8.761 -6.845 -16.3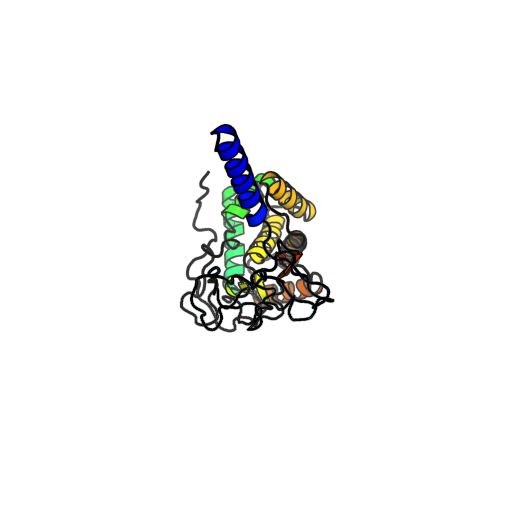45 1.00 76.44 86 GLY A N 1
ATOM 620 C CA . GLY A 1 86 ? 8.310 -8.170 -15.957 1.00 76.44 86 GLY A CA 1
ATOM 621 C C . GLY A 1 86 ? 6.847 -8.262 -15.561 1.00 76.44 86 GLY A C 1
ATOM 622 O O . GLY A 1 86 ? 6.037 -7.355 -15.762 1.00 76.44 86 GLY A O 1
ATOM 623 N N . VAL A 1 87 ? 6.531 -9.432 -15.023 1.00 83.44 87 VAL A N 1
ATOM 624 C CA . VAL A 1 87 ? 5.220 -9.773 -14.491 1.00 83.44 87 VAL A CA 1
ATOM 625 C C . VAL A 1 87 ? 5.234 -9.483 -12.995 1.00 83.44 87 VAL A C 1
ATOM 627 O O . VAL A 1 87 ? 6.215 -9.793 -12.318 1.00 83.44 87 VAL A O 1
ATOM 630 N N . CYS A 1 88 ? 4.180 -8.857 -12.487 1.00 85.56 88 CYS A N 1
ATOM 631 C CA . CYS A 1 88 ? 4.006 -8.627 -11.061 1.00 85.56 88 CYS A CA 1
ATOM 632 C C . CYS A 1 88 ? 3.934 -9.929 -10.285 1.00 85.56 88 CYS A C 1
ATOM 634 O O . CYS A 1 88 ? 3.634 -10.990 -10.834 1.00 85.56 88 CYS A O 1
ATOM 636 N N . GLY A 1 89 ? 4.176 -9.835 -8.981 1.00 84.44 89 GLY A N 1
ATOM 637 C CA . GLY A 1 89 ? 3.984 -10.984 -8.119 1.00 84.44 89 GLY A CA 1
ATOM 638 C C . GLY A 1 89 ? 2.528 -11.452 -8.083 1.00 84.44 89 GLY A C 1
ATOM 639 O O . GLY A 1 89 ? 1.636 -10.972 -8.793 1.00 84.44 89 GLY A O 1
ATOM 640 N N . ALA A 1 90 ? 2.319 -12.421 -7.209 1.00 87.31 90 ALA A N 1
ATOM 641 C CA . ALA A 1 90 ? 1.136 -13.252 -7.131 1.00 87.31 90 ALA A CA 1
ATOM 642 C C . ALA A 1 90 ? -0.200 -12.507 -7.203 1.00 87.31 90 ALA A C 1
ATOM 644 O O . ALA A 1 90 ? -0.338 -11.389 -6.705 1.00 87.31 90 ALA A O 1
ATOM 645 N N . ARG A 1 91 ? -1.202 -13.171 -7.782 1.00 90.56 91 ARG A N 1
ATOM 646 C CA . ARG A 1 91 ? -2.585 -12.708 -7.800 1.00 90.56 91 ARG A CA 1
ATOM 647 C C . ARG A 1 91 ? -3.250 -12.961 -6.448 1.00 90.56 91 ARG A C 1
ATOM 649 O O . ARG A 1 91 ? -3.530 -14.099 -6.077 1.00 90.56 91 ARG A O 1
ATOM 656 N N . ILE A 1 92 ? -3.531 -11.889 -5.716 1.00 90.88 92 ILE A N 1
ATOM 657 C CA . ILE A 1 92 ? -3.982 -11.956 -4.319 1.00 90.88 92 ILE A CA 1
ATOM 658 C C . ILE A 1 92 ? -5.443 -11.544 -4.116 1.00 90.88 92 ILE A C 1
ATOM 660 O O . ILE A 1 92 ? -5.849 -11.306 -2.986 1.00 90.88 92 ILE A O 1
ATOM 664 N N . ASP A 1 93 ? -6.245 -11.467 -5.177 1.00 91.69 93 ASP A N 1
ATOM 665 C CA . ASP A 1 93 ? -7.625 -10.965 -5.137 1.00 91.69 93 ASP A CA 1
ATOM 666 C C . ASP A 1 93 ? -8.473 -11.590 -4.009 1.00 91.69 93 ASP A C 1
ATOM 668 O O . ASP A 1 93 ? -8.999 -10.892 -3.141 1.00 91.69 93 ASP A O 1
ATOM 672 N N . ASN A 1 94 ? -8.555 -12.925 -3.978 1.00 89.56 94 ASN A N 1
ATOM 673 C CA . ASN A 1 94 ? -9.293 -13.651 -2.939 1.00 89.56 94 ASN A CA 1
ATOM 674 C C . ASN A 1 94 ? -8.659 -13.476 -1.554 1.00 89.56 94 ASN A C 1
ATOM 676 O O . ASN A 1 94 ? -9.370 -13.293 -0.567 1.00 89.56 94 ASN A O 1
ATOM 680 N N . TRP A 1 95 ? -7.326 -13.496 -1.500 1.00 89.50 95 TRP A N 1
ATOM 681 C CA . TRP A 1 95 ? -6.580 -13.348 -0.258 1.00 89.50 95 TRP A CA 1
ATOM 682 C C . TRP A 1 95 ? -6.825 -11.984 0.392 1.00 89.50 95 TRP A C 1
ATOM 684 O O . TRP A 1 95 ? -7.086 -11.937 1.585 1.00 89.50 95 TRP A O 1
ATOM 694 N N . VAL A 1 96 ? -6.832 -10.881 -0.370 1.00 90.81 96 VAL A N 1
ATOM 695 C CA . VAL A 1 96 ? -7.070 -9.531 0.177 1.00 90.81 96 VAL A CA 1
ATOM 696 C C . VAL A 1 96 ? -8.427 -9.452 0.862 1.00 90.81 96 VAL A C 1
ATOM 698 O O . VAL A 1 96 ? -8.529 -8.921 1.966 1.00 90.81 96 VAL A O 1
ATOM 701 N N . ARG A 1 97 ? -9.471 -10.010 0.243 1.00 89.00 97 ARG A N 1
ATOM 702 C CA . ARG A 1 97 ? -10.809 -10.047 0.842 1.00 89.00 97 ARG A CA 1
ATOM 703 C C . ARG A 1 97 ? -10.806 -10.802 2.173 1.00 89.00 97 ARG A C 1
ATOM 705 O O . ARG A 1 97 ? -11.430 -10.358 3.137 1.00 89.00 97 ARG A O 1
ATOM 712 N N . ASP A 1 98 ? -10.136 -11.945 2.221 1.00 88.12 98 ASP A N 1
ATOM 713 C CA . ASP A 1 98 ? -10.108 -12.785 3.417 1.00 88.12 98 ASP A CA 1
ATOM 714 C C . ASP A 1 98 ? -9.204 -12.176 4.506 1.00 88.12 98 ASP A C 1
ATOM 716 O O . ASP A 1 98 ? -9.557 -12.191 5.687 1.00 88.12 98 ASP A O 1
ATOM 720 N N . GLU A 1 99 ? -8.121 -11.506 4.115 1.00 89.50 99 GLU A N 1
ATOM 721 C CA . GLU A 1 99 ? -7.250 -10.745 5.006 1.00 89.50 99 GLU A CA 1
ATOM 722 C C . GLU A 1 99 ? -7.966 -9.530 5.610 1.00 89.50 99 GLU A C 1
ATOM 724 O O . GLU A 1 99 ? -7.824 -9.271 6.801 1.00 89.50 99 GLU A O 1
ATOM 729 N N . ILE A 1 100 ? -8.795 -8.808 4.845 1.00 90.06 100 ILE A N 1
ATOM 730 C CA . ILE A 1 100 ? -9.637 -7.727 5.387 1.00 90.06 100 ILE A CA 1
ATOM 731 C C . ILE A 1 100 ? -10.499 -8.256 6.542 1.00 90.06 100 ILE A C 1
ATOM 733 O O . ILE A 1 100 ? -10.525 -7.654 7.619 1.00 90.06 100 ILE A O 1
ATOM 737 N N . LYS A 1 101 ? -11.160 -9.408 6.360 1.00 89.56 101 LYS A N 1
ATOM 738 C CA . LYS A 1 101 ? -11.957 -10.044 7.424 1.00 89.56 101 LYS A CA 1
ATOM 739 C C . LYS A 1 101 ? -11.091 -10.400 8.634 1.00 89.56 101 LYS A C 1
ATOM 741 O O . LYS A 1 101 ? -11.485 -10.121 9.769 1.00 89.56 101 LYS A O 1
ATOM 746 N N . ALA A 1 102 ? -9.914 -10.982 8.399 1.00 88.88 102 ALA A N 1
ATOM 747 C CA . ALA A 1 102 ? -8.985 -11.372 9.455 1.00 88.88 102 ALA A CA 1
ATOM 748 C C . ALA A 1 102 ? -8.490 -10.162 10.267 1.00 88.88 102 ALA A C 1
ATOM 750 O O . ALA A 1 102 ? -8.541 -10.188 11.499 1.00 88.88 102 ALA A O 1
ATOM 751 N N . GLN A 1 103 ? -8.101 -9.070 9.601 1.00 90.12 103 GLN A N 1
ATOM 752 C CA . GLN A 1 103 ? -7.669 -7.828 10.249 1.00 90.12 103 GLN A CA 1
ATOM 753 C C . GLN A 1 103 ? -8.778 -7.223 11.107 1.00 90.12 103 GLN A C 1
ATOM 755 O O . GLN A 1 103 ? -8.515 -6.810 12.233 1.00 90.12 103 GLN A O 1
ATOM 760 N N . ILE A 1 104 ? -10.023 -7.211 10.626 1.00 90.69 104 ILE A N 1
ATOM 761 C CA . ILE A 1 104 ? -11.157 -6.680 11.396 1.00 90.69 104 ILE A CA 1
ATOM 762 C C . ILE A 1 104 ? -11.434 -7.551 12.628 1.00 90.69 104 ILE A C 1
ATOM 764 O O . ILE A 1 104 ? -11.628 -7.028 13.728 1.00 90.69 104 ILE A O 1
ATOM 768 N N . GLY A 1 105 ? -11.384 -8.879 12.478 1.00 91.00 105 GLY A N 1
ATOM 769 C CA . GLY A 1 105 ? -11.470 -9.805 13.608 1.00 91.00 105 GLY A CA 1
ATOM 770 C C . GLY A 1 105 ? -10.347 -9.585 14.630 1.00 91.00 105 GLY A C 1
ATOM 771 O O . GLY A 1 105 ? -10.604 -9.522 15.834 1.00 91.00 105 GLY A O 1
ATOM 772 N N . GLY A 1 106 ? -9.110 -9.400 14.159 1.00 89.94 106 GLY A N 1
ATOM 773 C CA . GLY A 1 106 ? -7.942 -9.101 14.990 1.00 89.94 106 GLY A CA 1
ATOM 774 C C . GLY A 1 106 ? -8.039 -7.753 15.710 1.00 89.94 106 GLY A C 1
ATOM 775 O O . GLY A 1 106 ? -7.701 -7.667 16.893 1.00 89.94 106 GLY A O 1
ATOM 776 N N . LEU A 1 107 ? -8.552 -6.726 15.028 1.00 92.00 107 LEU A N 1
ATOM 777 C CA . LEU A 1 107 ? -8.812 -5.401 15.584 1.00 92.00 107 LEU A CA 1
ATOM 778 C C . LEU A 1 107 ? -9.832 -5.500 16.724 1.00 92.00 107 LEU A C 1
ATOM 780 O O . LEU A 1 107 ? -9.546 -5.067 17.841 1.00 92.00 107 LEU A O 1
ATOM 784 N N . LYS A 1 108 ? -10.975 -6.156 16.478 1.00 93.31 108 LYS A N 1
ATOM 785 C CA . LYS A 1 108 ? -12.023 -6.362 17.489 1.00 93.31 108 LYS A CA 1
ATOM 786 C C . LYS A 1 108 ? -11.527 -7.198 18.669 1.00 93.31 108 LYS A C 1
ATOM 788 O O . LYS A 1 108 ? -11.821 -6.874 19.816 1.00 93.31 108 LYS A O 1
ATOM 793 N N . LYS A 1 109 ? -10.724 -8.237 18.425 1.00 92.94 109 LYS A N 1
ATOM 794 C CA . LYS A 1 109 ? -10.096 -9.039 19.492 1.00 92.94 109 LYS A CA 1
ATOM 795 C C . LYS A 1 109 ? -9.156 -8.197 20.364 1.00 92.94 109 LYS A C 1
ATOM 797 O O . LYS A 1 109 ? -9.084 -8.433 21.566 1.00 92.94 109 LYS A O 1
ATOM 802 N N . LYS A 1 110 ? -8.432 -7.234 19.779 1.00 93.12 110 LYS A N 1
ATOM 803 C CA . LYS A 1 110 ? -7.459 -6.393 20.495 1.00 93.12 110 LYS A CA 1
ATOM 804 C C . LYS A 1 110 ? -8.105 -5.221 21.236 1.00 93.12 110 LYS A C 1
ATOM 806 O O . LYS A 1 110 ? -7.709 -4.948 22.367 1.00 93.12 110 LYS A O 1
ATOM 811 N N . PHE A 1 111 ? -9.046 -4.525 20.604 1.00 94.62 111 PHE A N 1
ATOM 812 C CA . PHE A 1 111 ? -9.583 -3.250 21.094 1.00 94.62 111 PHE A CA 1
ATOM 813 C C . PHE A 1 111 ? -11.065 -3.314 21.501 1.00 94.62 111 PHE A C 1
ATOM 815 O O . PHE A 1 111 ? -11.589 -2.364 22.085 1.00 94.62 111 PHE A O 1
ATOM 822 N N . GLY A 1 112 ? -11.742 -4.438 21.256 1.00 94.44 112 GLY A N 1
ATOM 823 C CA . GLY A 1 112 ? -13.186 -4.560 21.441 1.00 94.44 112 GLY A CA 1
ATOM 824 C C . GLY A 1 112 ? -13.949 -3.688 20.445 1.00 94.44 112 GLY A C 1
ATOM 825 O O . GLY A 1 112 ? -13.525 -3.525 19.304 1.00 94.44 112 GLY A O 1
ATOM 826 N N . ASP A 1 113 ? -15.064 -3.111 20.893 1.00 95.12 113 ASP A N 1
ATOM 827 C CA . ASP A 1 113 ? -15.878 -2.176 20.100 1.00 95.12 113 ASP A CA 1
ATOM 828 C C . ASP A 1 113 ? -15.492 -0.697 20.341 1.00 95.12 113 ASP A C 1
ATOM 830 O O . ASP A 1 113 ? -16.197 0.217 19.916 1.00 95.12 113 ASP A O 1
ATOM 834 N N . LYS A 1 114 ? -14.390 -0.430 21.059 1.00 95.56 114 LYS A N 1
ATOM 835 C CA . LYS A 1 114 ? -13.919 0.934 21.339 1.00 95.56 114 LYS A CA 1
ATOM 836 C C . LYS A 1 114 ? -12.979 1.409 20.236 1.00 95.56 114 LYS A C 1
ATOM 838 O O . LYS A 1 114 ? -12.077 0.672 19.845 1.00 95.56 114 LYS A O 1
ATOM 843 N N . LYS A 1 115 ? -13.121 2.673 19.821 1.00 96.94 115 LYS A N 1
ATOM 844 C CA . LYS A 1 115 ? -12.119 3.356 18.990 1.00 96.94 115 LYS A CA 1
ATOM 845 C C . L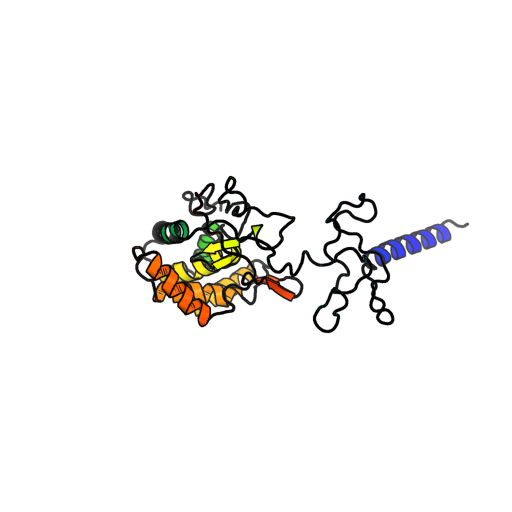YS A 1 115 ? -10.779 3.390 19.750 1.00 96.94 115 LYS A C 1
ATOM 847 O O . LYS A 1 115 ? -10.738 3.978 20.835 1.00 96.94 115 LYS A O 1
ATOM 852 N N . PRO A 1 116 ? -9.708 2.756 19.240 1.00 96.75 116 PRO A N 1
ATOM 853 C CA . PRO A 1 116 ? -8.399 2.803 19.886 1.00 96.75 116 PRO A CA 1
ATOM 854 C C . PRO A 1 116 ? -7.765 4.195 19.769 1.00 96.75 116 PRO A C 1
ATOM 856 O O . PRO A 1 116 ? -8.183 5.018 18.953 1.00 96.75 116 PRO A O 1
ATOM 859 N N . ALA A 1 117 ? -6.718 4.462 20.553 1.00 95.81 117 ALA A N 1
ATOM 860 C CA . ALA A 1 117 ? -5.857 5.608 20.282 1.00 95.81 117 ALA A CA 1
ATOM 861 C C . ALA A 1 117 ? -5.099 5.390 18.960 1.00 95.81 117 ALA A C 1
ATOM 863 O O . ALA A 1 117 ? -4.776 4.256 18.599 1.00 95.81 117 ALA A O 1
ATOM 864 N N . ILE A 1 118 ? -4.796 6.473 18.239 1.00 94.44 118 ILE A N 1
ATOM 865 C CA . ILE A 1 118 ? -4.147 6.382 16.921 1.00 94.44 118 ILE A CA 1
ATOM 866 C C . ILE A 1 118 ? -2.762 5.715 16.991 1.00 94.44 118 ILE A C 1
ATOM 868 O O . ILE A 1 118 ? -2.437 4.893 16.138 1.00 94.44 118 ILE A O 1
ATOM 872 N N . ASP A 1 119 ? -1.990 5.987 18.048 1.00 91.25 119 ASP A N 1
ATOM 873 C CA . ASP A 1 119 ? -0.677 5.370 18.279 1.00 91.25 119 ASP A CA 1
ATOM 874 C C . ASP A 1 119 ? -0.795 3.847 18.494 1.00 91.25 119 ASP A C 1
ATOM 876 O O . ASP A 1 119 ? -0.029 3.077 17.907 1.00 91.25 119 ASP A O 1
ATOM 880 N N . ASP A 1 120 ? -1.791 3.401 19.270 1.00 92.62 120 ASP A N 1
ATOM 881 C CA . ASP A 1 120 ? -2.042 1.975 19.524 1.00 92.62 120 ASP A CA 1
ATOM 882 C C . ASP A 1 120 ? -2.492 1.251 18.251 1.00 92.62 120 ASP A C 1
ATOM 884 O O . ASP A 1 120 ? -2.042 0.136 17.963 1.00 92.62 120 ASP A O 1
ATOM 888 N N . TYR A 1 121 ? -3.373 1.891 17.474 1.00 94.50 121 TYR A N 1
ATOM 889 C CA . TYR A 1 121 ? -3.828 1.371 16.189 1.00 94.50 121 TYR A CA 1
ATOM 890 C C . TYR A 1 121 ? -2.663 1.206 15.218 1.00 94.50 121 TYR A C 1
ATOM 892 O O . TYR A 1 121 ? -2.515 0.146 14.614 1.00 94.50 121 TYR A O 1
ATOM 900 N N . LEU A 1 122 ? -1.805 2.216 15.092 1.00 90.25 122 LEU A N 1
ATOM 901 C CA . LEU A 1 122 ? -0.677 2.168 14.172 1.00 90.25 122 LEU A CA 1
ATOM 902 C C . LEU A 1 122 ? 0.353 1.113 14.579 1.00 90.25 122 LEU A C 1
ATOM 904 O O . LEU A 1 122 ? 0.863 0.390 13.717 1.00 90.25 122 LEU A O 1
ATOM 908 N N . GLN A 1 123 ? 0.645 0.985 15.875 1.00 88.25 123 GLN A N 1
ATOM 909 C CA . GLN A 1 123 ? 1.518 -0.080 16.367 1.00 88.25 123 GLN A CA 1
ATOM 910 C C . GLN A 1 123 ? 0.924 -1.462 16.063 1.00 88.25 123 GLN A C 1
ATOM 912 O O . GLN A 1 123 ? 1.628 -2.346 15.567 1.00 88.25 123 GLN A O 1
ATOM 917 N N . TRP A 1 124 ? -0.377 -1.643 16.309 1.00 90.75 124 TRP A N 1
ATOM 918 C CA . TRP A 1 124 ? -1.088 -2.873 15.968 1.00 90.75 124 TRP A CA 1
ATOM 919 C C . TRP A 1 124 ? -1.058 -3.150 14.460 1.00 90.75 124 TRP A C 1
ATOM 921 O O . TRP A 1 124 ? -0.719 -4.265 14.060 1.00 90.75 124 TRP A O 1
ATOM 931 N N . ALA A 1 125 ? -1.343 -2.150 13.627 1.00 90.25 125 ALA A N 1
ATOM 932 C CA . ALA A 1 125 ? -1.381 -2.290 12.179 1.00 90.25 125 ALA A CA 1
ATOM 933 C C . ALA A 1 125 ? 0.000 -2.658 11.628 1.00 90.25 125 ALA A C 1
ATOM 935 O O . ALA A 1 125 ? 0.115 -3.629 10.893 1.00 90.25 125 ALA A O 1
ATOM 936 N N . ASN A 1 126 ? 1.077 -1.987 12.050 1.00 84.25 126 ASN A N 1
ATOM 937 C CA . ASN A 1 126 ? 2.434 -2.340 11.613 1.00 84.25 126 ASN A CA 1
ATOM 938 C C . ASN A 1 126 ? 2.852 -3.757 12.040 1.00 84.25 126 ASN A C 1
ATOM 940 O O . ASN A 1 126 ? 3.567 -4.434 11.299 1.00 84.25 126 ASN A O 1
ATOM 944 N N . GLY A 1 127 ? 2.397 -4.224 13.207 1.00 81.25 127 GLY A N 1
ATOM 945 C CA . GLY A 1 127 ? 2.638 -5.594 13.661 1.00 81.25 127 GLY A CA 1
ATOM 946 C C . GLY A 1 127 ? 1.865 -6.652 12.866 1.00 81.25 127 GLY A C 1
ATOM 947 O O . GLY A 1 127 ? 2.391 -7.740 12.639 1.00 81.25 127 GLY A O 1
ATOM 948 N N . ASN A 1 128 ? 0.642 -6.335 12.426 1.00 80.94 128 ASN A N 1
ATOM 949 C CA . ASN A 1 128 ? -0.260 -7.277 11.747 1.00 80.94 128 ASN A CA 1
ATOM 950 C C . ASN A 1 128 ? -0.269 -7.150 10.217 1.00 80.94 128 ASN A C 1
ATOM 952 O O . ASN A 1 128 ? -0.788 -8.036 9.547 1.00 80.94 128 ASN A O 1
ATOM 956 N N . GLN A 1 129 ? 0.302 -6.085 9.656 1.00 79.69 129 GLN A N 1
ATOM 957 C CA . GLN A 1 129 ? 0.359 -5.810 8.218 1.00 79.69 129 GLN A CA 1
ATOM 958 C C . GLN A 1 129 ? 1.802 -5.901 7.719 1.00 79.69 129 GLN A C 1
ATOM 960 O O . GLN A 1 129 ? 2.321 -4.995 7.057 1.00 79.69 129 GLN A O 1
ATOM 965 N N . ARG A 1 130 ? 2.478 -7.022 8.011 1.00 75.06 130 ARG A N 1
ATOM 966 C CA . ARG A 1 130 ? 3.874 -7.249 7.587 1.00 75.06 130 ARG A CA 1
ATOM 967 C C . ARG A 1 130 ? 4.013 -7.520 6.083 1.00 75.06 130 ARG A C 1
ATOM 969 O O . ARG A 1 130 ? 5.067 -7.954 5.641 1.00 75.06 130 ARG A O 1
ATOM 976 N N . TYR A 1 131 ? 2.991 -7.200 5.285 1.00 73.62 131 TYR A N 1
ATOM 977 C CA . TYR A 1 131 ? 3.022 -7.185 3.814 1.00 73.62 131 TYR A CA 1
ATOM 978 C C . TYR A 1 131 ? 4.113 -6.264 3.275 1.00 73.62 131 TYR A C 1
ATOM 980 O O . TYR A 1 131 ? 4.682 -6.506 2.215 1.00 73.62 131 TYR A O 1
ATOM 988 N N . LYS A 1 132 ? 4.450 -5.223 4.043 1.00 66.75 132 LYS A N 1
ATOM 989 C CA . LYS A 1 132 ? 5.535 -4.290 3.725 1.00 66.75 132 LYS A CA 1
ATOM 990 C C . LYS A 1 132 ? 6.911 -4.964 3.709 1.00 66.75 132 LYS A C 1
ATOM 992 O O . LYS A 1 132 ? 7.839 -4.420 3.121 1.00 66.75 132 LYS A O 1
ATOM 997 N N . ASP A 1 133 ? 7.034 -6.133 4.333 1.00 68.88 133 ASP A N 1
ATOM 998 C CA . ASP A 1 133 ? 8.262 -6.907 4.391 1.00 68.88 133 ASP A CA 1
ATOM 999 C C . ASP A 1 133 ? 8.163 -8.121 3.456 1.00 68.88 133 ASP A C 1
ATOM 1001 O O . ASP A 1 133 ? 7.461 -9.101 3.729 1.00 68.88 133 ASP A O 1
ATOM 1005 N N . SER A 1 134 ? 8.875 -8.046 2.329 1.00 62.56 134 SER A N 1
ATOM 1006 C CA . SER A 1 134 ? 8.901 -9.104 1.312 1.00 62.56 134 SER A CA 1
ATOM 1007 C C . SER A 1 134 ? 9.373 -10.450 1.863 1.00 62.56 134 SER A C 1
ATOM 1009 O O . SER A 1 134 ? 8.997 -11.494 1.330 1.00 62.56 134 SER A O 1
ATOM 1011 N N . ASP A 1 135 ? 10.144 -10.453 2.953 1.00 66.50 135 ASP A N 1
ATOM 1012 C CA . ASP A 1 135 ? 10.642 -11.691 3.551 1.00 66.50 135 ASP A CA 1
ATOM 1013 C C . ASP A 1 135 ? 9.531 -12.445 4.297 1.00 66.50 135 ASP A C 1
ATOM 1015 O O . ASP A 1 135 ? 9.589 -13.674 4.426 1.00 66.50 135 ASP A O 1
ATOM 1019 N N . PHE A 1 136 ? 8.494 -11.735 4.755 1.00 68.12 136 PHE A N 1
ATOM 1020 C CA . PHE A 1 136 ? 7.327 -12.320 5.423 1.00 68.12 136 PHE A CA 1
ATOM 1021 C C . PHE A 1 136 ? 6.111 -12.448 4.502 1.00 68.12 136 PHE A C 1
ATOM 1023 O O . PHE A 1 136 ? 5.215 -13.230 4.814 1.00 68.12 136 PHE A O 1
ATOM 1030 N N . PHE A 1 137 ? 6.080 -11.736 3.376 1.00 73.06 137 PHE A N 1
ATOM 1031 C CA . PHE A 1 137 ? 4.979 -11.753 2.416 1.00 73.06 137 PHE A CA 1
ATOM 1032 C C . PHE A 1 137 ? 5.334 -12.557 1.160 1.00 73.06 137 PHE A C 1
ATOM 1034 O O . PHE A 1 137 ? 5.704 -12.010 0.118 1.00 73.06 137 PHE A O 1
ATOM 1041 N N . GLN A 1 138 ? 5.233 -13.885 1.275 1.00 70.06 138 GLN A N 1
ATOM 1042 C CA . GLN A 1 138 ? 5.634 -14.815 0.219 1.00 70.06 138 GLN A CA 1
ATOM 1043 C C . GLN A 1 138 ? 4.424 -15.560 -0.347 1.00 70.06 138 GLN A C 1
ATOM 1045 O O . GLN A 1 138 ? 3.812 -16.404 0.317 1.00 70.06 138 GLN A O 1
ATOM 1050 N N . PHE A 1 139 ? 4.140 -15.303 -1.615 1.00 70.06 139 PHE A N 1
ATOM 1051 C CA . PHE A 1 139 ? 3.218 -16.070 -2.436 1.00 70.06 139 PHE A CA 1
ATOM 1052 C C . PHE A 1 139 ? 3.996 -16.723 -3.567 1.00 70.06 139 PHE A C 1
ATOM 1054 O O . PHE A 1 139 ? 5.020 -16.196 -4.016 1.00 70.06 139 PHE A O 1
ATOM 1061 N N . SER A 1 140 ? 3.449 -17.822 -4.089 1.00 61.59 140 SER A N 1
ATOM 1062 C CA . SER A 1 140 ? 3.860 -18.328 -5.398 1.00 61.59 140 SER A CA 1
ATOM 1063 C C . SER A 1 140 ? 5.320 -18.745 -5.500 1.00 61.59 140 SER A C 1
ATOM 1065 O O . SER A 1 140 ? 5.904 -18.633 -6.575 1.00 61.59 140 SER A O 1
ATOM 1067 N N . LYS A 1 141 ? 5.913 -19.264 -4.416 1.00 62.56 141 LYS A N 1
ATOM 1068 C CA . LYS A 1 141 ? 7.291 -19.782 -4.452 1.00 62.56 141 LYS A CA 1
ATOM 1069 C C . LYS A 1 141 ? 7.510 -20.796 -5.590 1.00 62.56 141 LYS A C 1
ATOM 1071 O O . LYS A 1 141 ? 8.605 -20.855 -6.136 1.00 62.56 141 LYS A O 1
ATOM 1076 N N . ASP A 1 142 ? 6.448 -21.501 -5.986 1.00 64.62 142 ASP A N 1
ATOM 1077 C CA . ASP A 1 142 ? 6.470 -22.541 -7.017 1.00 64.62 142 ASP A CA 1
ATOM 1078 C C . ASP A 1 142 ? 5.779 -22.134 -8.339 1.00 64.62 142 ASP A C 1
ATOM 1080 O O . ASP A 1 142 ? 5.637 -22.963 -9.237 1.00 64.62 142 ASP A O 1
ATOM 1084 N N . VAL A 1 143 ? 5.325 -20.878 -8.491 1.00 64.75 143 VAL A N 1
ATOM 1085 C CA . VAL A 1 143 ? 4.678 -20.406 -9.734 1.00 64.75 143 VAL A CA 1
ATOM 1086 C C . VAL A 1 143 ? 5.656 -19.550 -10.529 1.00 64.75 143 VAL A C 1
ATOM 1088 O O . VAL A 1 143 ? 5.880 -18.374 -10.229 1.00 64.75 143 VAL A O 1
ATOM 1091 N N . GLU A 1 144 ? 6.218 -20.145 -11.579 1.00 68.88 144 GLU A N 1
ATOM 1092 C CA . GLU A 1 144 ? 7.169 -19.479 -12.464 1.00 68.88 144 GLU A CA 1
ATOM 1093 C C . GLU A 1 144 ? 6.579 -18.187 -13.056 1.00 68.88 144 GLU A C 1
ATOM 1095 O O . GLU A 1 144 ? 5.497 -18.183 -13.661 1.00 68.88 144 GLU A O 1
ATOM 1100 N N . GLY A 1 145 ? 7.315 -17.088 -12.862 1.00 70.88 145 GLY A N 1
ATOM 1101 C CA . GLY A 1 145 ? 6.989 -15.756 -13.369 1.00 70.88 145 GLY A CA 1
ATOM 1102 C C . GLY A 1 145 ? 6.055 -14.914 -12.494 1.00 70.88 145 GLY A C 1
ATOM 1103 O O . GLY A 1 145 ? 5.932 -13.731 -12.775 1.00 70.88 145 GLY A O 1
ATOM 1104 N N . CYS A 1 146 ? 5.448 -15.472 -11.439 1.00 77.00 146 CYS A N 1
ATOM 1105 C CA . CYS A 1 146 ? 4.477 -14.768 -10.581 1.00 77.00 146 CYS A CA 1
ATOM 1106 C C . CYS A 1 146 ? 4.825 -14.796 -9.081 1.00 77.00 146 CYS A C 1
ATOM 1108 O O . CYS A 1 146 ? 3.969 -14.542 -8.230 1.00 77.00 146 CYS A O 1
ATOM 1110 N N . ALA A 1 147 ? 6.054 -15.154 -8.715 1.00 68.62 147 ALA A N 1
ATOM 1111 C CA . ALA A 1 147 ? 6.485 -15.150 -7.320 1.00 68.62 147 ALA A CA 1
ATOM 1112 C C . ALA A 1 147 ? 6.549 -13.719 -6.760 1.00 68.62 147 ALA A C 1
ATOM 1114 O O . ALA A 1 147 ? 6.986 -12.801 -7.449 1.00 68.62 147 ALA A O 1
ATOM 1115 N N . THR A 1 148 ? 6.184 -13.525 -5.487 1.00 65.62 148 THR A N 1
ATOM 1116 C CA . THR A 1 148 ? 6.413 -12.242 -4.782 1.00 65.62 148 THR A CA 1
ATOM 1117 C C . THR A 1 148 ? 7.840 -12.111 -4.246 1.00 65.62 148 THR A C 1
ATOM 1119 O O . THR A 1 148 ? 8.119 -11.228 -3.439 1.00 65.62 148 THR A O 1
ATOM 1122 N N . TRP A 1 149 ? 8.740 -13.018 -4.640 1.00 64.94 149 TRP A N 1
ATOM 1123 C CA . TRP A 1 149 ? 10.122 -13.011 -4.187 1.00 64.94 149 TRP A CA 1
ATOM 1124 C C . TRP A 1 149 ? 10.948 -11.992 -4.982 1.00 64.94 149 TRP A C 1
ATOM 1126 O O . TRP A 1 149 ? 10.789 -11.916 -6.204 1.00 64.94 149 TRP A O 1
ATOM 1136 N N . PRO A 1 150 ? 11.870 -11.251 -4.338 1.00 58.84 150 PRO A N 1
ATOM 1137 C CA . PRO A 1 150 ? 12.754 -10.330 -5.034 1.00 58.84 150 PRO A CA 1
ATOM 1138 C C . PRO A 1 150 ? 13.632 -11.074 -6.046 1.00 58.84 150 PRO A C 1
ATOM 1140 O O . PRO A 1 150 ? 14.610 -11.730 -5.682 1.00 58.84 150 PRO A O 1
ATOM 1143 N N . ASP A 1 151 ? 13.305 -10.958 -7.329 1.00 59.38 151 ASP A N 1
ATOM 1144 C CA . ASP A 1 151 ? 14.228 -11.295 -8.403 1.00 59.38 151 ASP A CA 1
ATOM 1145 C C . ASP A 1 151 ? 15.184 -10.112 -8.589 1.00 59.38 151 ASP A C 1
ATOM 1147 O O . ASP A 1 151 ? 14.797 -9.051 -9.083 1.00 59.38 151 ASP A O 1
ATOM 1151 N N . LYS A 1 152 ? 16.445 -10.290 -8.176 1.00 58.53 152 LYS A N 1
ATOM 1152 C CA . LYS A 1 152 ? 17.494 -9.267 -8.321 1.00 58.53 152 LYS A CA 1
ATOM 1153 C C . LYS A 1 152 ? 17.755 -8.892 -9.783 1.00 58.53 152 LYS A C 1
ATOM 1155 O O . LYS A 1 152 ? 18.298 -7.827 -10.037 1.00 58.53 152 LYS A O 1
ATOM 1160 N N . THR A 1 153 ? 17.370 -9.749 -10.729 1.00 58.31 153 THR A N 1
ATOM 1161 C CA . THR A 1 153 ? 17.503 -9.496 -12.17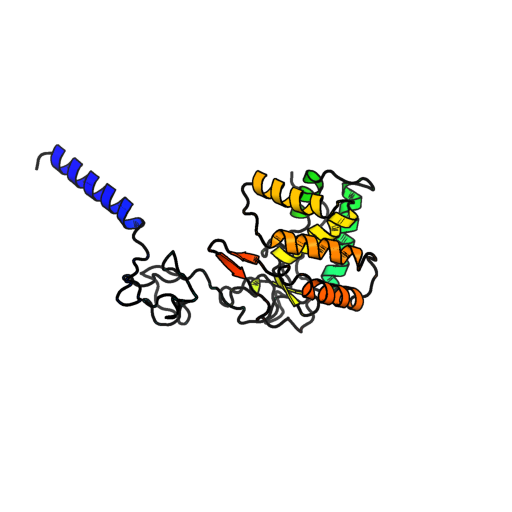0 1.00 58.31 153 THR A CA 1
ATOM 1162 C C . THR A 1 153 ? 16.289 -8.782 -12.768 1.00 58.31 153 THR A C 1
ATOM 1164 O O . THR A 1 153 ? 16.343 -8.345 -13.914 1.00 58.31 153 THR A O 1
ATOM 1167 N N . LYS A 1 154 ? 15.198 -8.624 -12.000 1.00 57.94 154 LYS A N 1
ATOM 1168 C CA . LYS A 1 154 ? 13.983 -7.890 -12.397 1.00 57.94 154 LYS A CA 1
ATOM 1169 C C . LYS A 1 154 ? 13.547 -6.929 -11.281 1.00 57.94 154 LYS A C 1
ATOM 1171 O O . LYS A 1 154 ? 12.515 -7.157 -10.631 1.00 57.94 154 LYS A O 1
ATOM 1176 N N . PRO A 1 155 ? 14.326 -5.857 -11.039 1.00 50.78 155 PRO A N 1
ATOM 1177 C CA . PRO A 1 155 ? 14.018 -4.868 -10.013 1.00 50.78 155 PRO A CA 1
ATOM 1178 C C . PRO A 1 155 ? 12.605 -4.298 -10.214 1.00 50.78 155 PRO A C 1
ATOM 1180 O O . PRO A 1 155 ? 12.218 -3.935 -11.321 1.00 50.78 155 PRO A O 1
ATOM 1183 N N . GLY A 1 156 ? 11.807 -4.247 -9.146 1.00 53.81 156 GLY A N 1
ATOM 1184 C CA . GLY A 1 156 ? 10.454 -3.672 -9.152 1.00 53.81 156 GLY A CA 1
ATOM 1185 C C . GLY A 1 156 ? 9.323 -4.698 -9.078 1.00 53.81 156 GLY A C 1
ATOM 1186 O O . GLY A 1 156 ? 8.419 -4.533 -8.258 1.00 53.81 156 GLY A O 1
ATOM 1187 N N . CYS A 1 157 ? 9.394 -5.789 -9.846 1.00 66.38 157 CYS A N 1
ATOM 1188 C CA . CYS A 1 157 ? 8.295 -6.761 -9.905 1.00 66.38 157 CYS A CA 1
ATOM 1189 C C . CYS A 1 157 ? 8.354 -7.784 -8.745 1.00 66.38 157 CYS A C 1
ATOM 1191 O O . CYS A 1 157 ? 7.329 -8.250 -8.258 1.00 66.38 157 CYS A O 1
ATOM 1193 N N . GLY A 1 158 ? 9.547 -8.060 -8.205 1.00 63.06 158 GLY A N 1
ATOM 1194 C CA . GLY A 1 158 ? 9.742 -8.995 -7.086 1.00 63.06 158 GLY A CA 1
ATOM 1195 C C . GLY A 1 158 ? 9.332 -8.480 -5.696 1.00 63.06 158 GLY A C 1
ATOM 1196 O O . GLY A 1 158 ? 9.611 -9.128 -4.696 1.00 63.06 158 GLY A O 1
ATOM 1197 N N . ARG A 1 159 ? 8.712 -7.297 -5.598 1.00 78.00 159 ARG A N 1
ATOM 1198 C CA . ARG A 1 159 ? 8.077 -6.777 -4.365 1.00 78.00 159 ARG A CA 1
ATOM 1199 C C . ARG A 1 159 ? 6.673 -6.244 -4.638 1.00 78.00 159 ARG A C 1
ATOM 1201 O O . ARG A 1 159 ? 6.193 -5.330 -3.961 1.00 78.00 159 ARG A O 1
ATOM 1208 N N . SER A 1 160 ? 6.032 -6.774 -5.669 1.00 85.94 160 SER A N 1
ATOM 1209 C CA . SER A 1 160 ? 4.671 -6.426 -6.033 1.00 85.94 160 SER A CA 1
ATOM 1210 C C . SER A 1 160 ? 3.763 -7.642 -5.970 1.00 85.94 160 SER A C 1
ATOM 1212 O O . SER A 1 160 ? 4.201 -8.779 -5.810 1.00 85.94 160 SER A O 1
ATOM 1214 N N . VAL A 1 161 ? 2.478 -7.367 -6.071 1.00 89.44 161 VAL A N 1
ATOM 1215 C CA . VAL A 1 161 ? 1.394 -8.329 -6.190 1.00 89.44 161 VAL A CA 1
ATOM 1216 C C . VAL A 1 161 ? 0.439 -7.846 -7.261 1.00 89.44 161 VAL A C 1
ATOM 1218 O O . VAL A 1 161 ? 0.433 -6.668 -7.629 1.00 89.44 161 VAL A O 1
ATOM 1221 N N . THR A 1 162 ? -0.385 -8.765 -7.730 1.00 92.94 162 THR A N 1
ATOM 1222 C CA . THR A 1 162 ? -1.500 -8.474 -8.613 1.00 92.94 162 THR A CA 1
ATOM 1223 C C . THR A 1 162 ? -2.787 -8.453 -7.797 1.00 92.94 162 THR A C 1
ATOM 1225 O O . THR A 1 162 ? -3.159 -9.464 -7.206 1.00 92.94 162 THR A O 1
ATOM 1228 N N . LEU A 1 163 ? -3.458 -7.304 -7.762 1.00 94.00 163 LEU A N 1
ATOM 1229 C CA . LEU A 1 163 ? -4.777 -7.131 -7.158 1.00 94.00 163 LEU A CA 1
ATOM 1230 C C . LEU A 1 163 ? -5.710 -6.508 -8.194 1.00 94.00 163 LEU A C 1
ATOM 1232 O O . LEU A 1 163 ? -5.436 -5.413 -8.681 1.00 94.00 163 LEU A O 1
ATOM 1236 N N . CYS A 1 164 ? -6.791 -7.197 -8.549 1.00 95.00 164 CYS A N 1
ATOM 1237 C CA . CYS A 1 164 ? -7.781 -6.731 -9.523 1.00 95.00 164 CYS A CA 1
ATOM 1238 C C . CYS A 1 164 ? -7.154 -6.351 -10.877 1.00 95.00 164 CYS A C 1
ATOM 1240 O O . CYS A 1 164 ? -7.472 -5.328 -11.487 1.00 95.00 164 CYS A O 1
ATOM 1242 N N . GLY A 1 165 ? -6.179 -7.151 -11.322 1.00 93.94 165 GLY A N 1
ATOM 1243 C CA . GLY A 1 165 ? -5.421 -6.887 -12.547 1.00 93.94 165 GLY A CA 1
ATOM 1244 C C . GLY A 1 165 ? -4.529 -5.643 -12.475 1.00 93.94 165 GLY A C 1
ATOM 1245 O O . GLY A 1 165 ? -4.090 -5.150 -13.511 1.00 93.94 165 GLY A O 1
ATOM 1246 N N . LYS A 1 166 ? -4.267 -5.107 -11.278 1.00 93.56 166 LYS A N 1
ATOM 1247 C CA . LYS A 1 166 ? -3.346 -3.991 -11.051 1.00 93.56 166 LYS A CA 1
ATOM 1248 C C . LYS A 1 166 ? -2.122 -4.476 -10.297 1.00 93.56 166 LYS A C 1
ATOM 1250 O O . LYS A 1 166 ? -2.208 -5.273 -9.366 1.00 93.56 166 LYS A O 1
ATOM 1255 N N . CYS A 1 167 ? -0.977 -3.957 -10.704 1.00 91.00 167 CYS A N 1
ATOM 1256 C CA . CYS A 1 167 ? 0.286 -4.191 -10.039 1.00 91.00 167 CYS A CA 1
ATOM 1257 C C . CYS A 1 167 ? 0.444 -3.241 -8.855 1.00 91.00 167 CYS A C 1
ATOM 1259 O O . CYS A 1 167 ? 0.480 -2.025 -9.032 1.00 91.00 167 CYS A O 1
ATOM 1261 N N . ILE A 1 168 ? 0.562 -3.795 -7.651 1.00 91.19 168 ILE A N 1
ATOM 1262 C CA . ILE A 1 168 ? 0.652 -3.021 -6.411 1.00 91.19 168 ILE A CA 1
ATOM 1263 C C . ILE A 1 168 ? 1.903 -3.448 -5.656 1.00 91.19 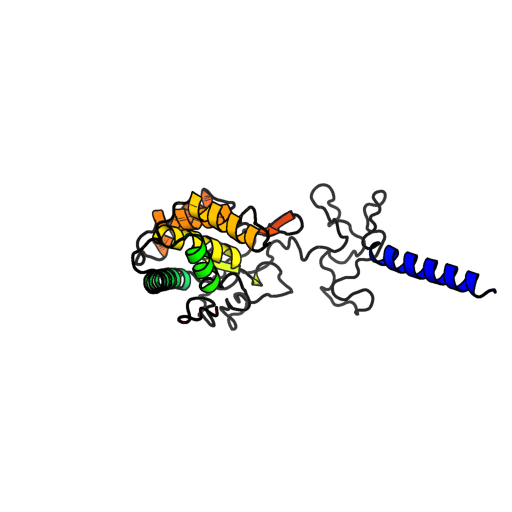168 ILE A C 1
ATOM 1265 O O . ILE A 1 168 ? 2.126 -4.637 -5.438 1.00 91.19 168 ILE A O 1
ATOM 1269 N N . ARG A 1 169 ? 2.733 -2.492 -5.229 1.00 87.88 169 ARG A N 1
ATOM 1270 C CA . ARG A 1 169 ? 3.860 -2.799 -4.339 1.00 87.88 169 ARG A CA 1
ATOM 1271 C C . ARG A 1 169 ? 3.348 -3.258 -2.982 1.00 87.88 169 ARG A C 1
ATOM 1273 O O . ARG A 1 169 ? 2.404 -2.685 -2.446 1.00 87.88 169 ARG A O 1
ATOM 1280 N N . SER A 1 170 ? 4.012 -4.232 -2.375 1.00 85.56 170 SER A N 1
ATOM 1281 C CA . SER A 1 170 ? 3.562 -4.796 -1.099 1.00 85.56 170 SER A CA 1
ATOM 1282 C C . SER A 1 170 ? 3.533 -3.758 0.041 1.00 85.56 170 SER A C 1
ATOM 1284 O O . SER A 1 170 ? 2.639 -3.780 0.887 1.00 85.56 170 SER A O 1
ATOM 1286 N N . ALA A 1 171 ? 4.446 -2.779 0.014 1.00 85.50 171 ALA A N 1
ATOM 1287 C CA . ALA A 1 171 ? 4.440 -1.633 0.923 1.00 85.50 171 ALA A CA 1
ATOM 1288 C C . ALA A 1 171 ? 3.173 -0.768 0.779 1.00 85.50 171 ALA A C 1
ATOM 1290 O O . ALA A 1 171 ? 2.533 -0.430 1.778 1.00 85.50 171 ALA A O 1
ATOM 1291 N N . ILE A 1 172 ? 2.785 -0.481 -0.467 1.00 91.25 172 ILE A N 1
ATOM 1292 C CA . ILE A 1 172 ? 1.582 0.281 -0.817 1.00 91.25 172 ILE A CA 1
ATOM 1293 C C . ILE A 1 172 ? 0.320 -0.485 -0.427 1.00 91.25 172 ILE A C 1
ATOM 1295 O O . ILE A 1 172 ? -0.574 0.094 0.182 1.00 91.25 172 ILE A O 1
ATOM 1299 N N . LEU A 1 173 ? 0.274 -1.799 -0.670 1.00 92.31 173 LEU A N 1
ATOM 1300 C CA . LEU A 1 173 ? -0.823 -2.647 -0.201 1.00 92.31 173 LEU A CA 1
ATOM 1301 C C . LEU A 1 173 ? -1.006 -2.536 1.319 1.00 92.31 173 LEU A C 1
ATOM 1303 O O . LEU A 1 173 ? -2.127 -2.380 1.794 1.00 92.31 173 LEU A O 1
ATOM 1307 N N . GLY A 1 174 ? 0.089 -2.555 2.087 1.00 91.38 174 GLY A N 1
ATOM 1308 C CA . GLY A 1 174 ? 0.036 -2.338 3.533 1.00 91.38 174 GLY A CA 1
ATOM 1309 C C . GLY A 1 174 ? -0.550 -0.973 3.913 1.00 91.38 174 GLY A C 1
ATOM 1310 O O . GLY A 1 174 ? -1.313 -0.878 4.868 1.00 91.38 174 GLY A O 1
ATOM 1311 N N . ASN A 1 175 ? -0.243 0.085 3.161 1.00 94.06 175 ASN A N 1
ATOM 1312 C CA . ASN A 1 175 ? -0.829 1.407 3.390 1.00 94.06 175 ASN A CA 1
ATOM 1313 C C . ASN A 1 175 ? -2.328 1.453 3.038 1.00 94.06 175 ASN A C 1
ATOM 1315 O O . ASN A 1 175 ? -3.118 1.996 3.809 1.00 94.06 175 ASN A O 1
ATOM 1319 N N . ILE A 1 176 ? -2.744 0.835 1.930 1.00 95.12 176 ILE A N 1
ATOM 1320 C CA . ILE A 1 176 ? -4.166 0.708 1.569 1.00 95.12 176 ILE A CA 1
ATOM 1321 C C . ILE A 1 176 ? -4.922 -0.036 2.683 1.00 95.12 176 ILE A C 1
ATOM 1323 O O . ILE A 1 176 ? -5.948 0.442 3.165 1.00 95.12 176 ILE A O 1
ATOM 1327 N N . MET A 1 177 ? -4.377 -1.152 3.179 1.00 94.19 177 MET A N 1
ATOM 1328 C CA . MET A 1 177 ? -4.973 -1.909 4.287 1.00 94.19 177 MET A CA 1
ATOM 1329 C C . MET A 1 177 ? -5.046 -1.099 5.588 1.00 94.19 177 MET A C 1
ATOM 1331 O O . MET A 1 177 ? -6.046 -1.175 6.302 1.00 94.19 177 MET A O 1
ATOM 1335 N N . TYR A 1 178 ? -4.026 -0.292 5.897 1.00 94.81 178 TYR A N 1
ATOM 1336 C CA . TYR A 1 178 ? -4.052 0.632 7.035 1.00 94.81 178 TYR A CA 1
ATOM 1337 C C . TYR A 1 178 ? -5.193 1.654 6.928 1.00 94.81 178 TYR A C 1
ATOM 1339 O O . TYR A 1 178 ? -5.898 1.880 7.912 1.00 94.81 178 TYR A O 1
ATOM 1347 N N . GLY A 1 179 ? -5.401 2.246 5.748 1.00 96.56 179 GLY A N 1
ATOM 1348 C CA . GLY A 1 179 ? -6.505 3.179 5.512 1.00 96.56 179 GLY A CA 1
ATOM 1349 C C . GLY A 1 179 ? -7.872 2.511 5.671 1.00 96.56 179 GLY A C 1
ATOM 1350 O O . GLY A 1 179 ? -8.730 3.003 6.403 1.00 96.56 179 GLY A O 1
ATOM 1351 N N . TYR A 1 180 ? -8.031 1.342 5.045 1.00 96.69 180 TYR A N 1
ATOM 1352 C CA . TYR A 1 180 ? -9.279 0.579 5.040 1.00 96.69 180 TYR A CA 1
ATOM 1353 C C . TYR A 1 180 ? -9.694 0.147 6.452 1.00 96.69 180 TYR A C 1
ATOM 1355 O O . TYR A 1 180 ? -10.799 0.435 6.913 1.00 96.69 180 TYR A O 1
ATOM 1363 N N . VAL A 1 181 ? -8.796 -0.526 7.177 1.00 95.31 181 VAL A N 1
ATOM 1364 C CA . VAL A 1 181 ? -9.077 -1.010 8.539 1.00 95.31 181 VAL A CA 1
ATOM 1365 C C . VAL A 1 181 ? -9.187 0.160 9.523 1.00 95.31 181 VAL A C 1
ATOM 1367 O O . VAL A 1 181 ? -9.950 0.090 10.484 1.00 95.31 181 VAL A O 1
ATOM 1370 N N . GLY A 1 182 ? -8.486 1.263 9.256 1.00 96.88 182 GLY A N 1
ATOM 1371 C CA . GLY A 1 182 ? -8.506 2.466 10.080 1.00 96.88 182 GLY A CA 1
ATOM 1372 C C . GLY A 1 182 ? -9.869 3.150 10.088 1.00 96.88 182 GLY A C 1
ATOM 1373 O O . GLY A 1 182 ? -10.342 3.557 11.148 1.00 96.88 182 GLY A O 1
ATOM 1374 N N . HIS A 1 183 ? -10.545 3.197 8.937 1.00 97.62 183 HIS A N 1
ATOM 1375 C CA . HIS A 1 183 ? -11.924 3.681 8.884 1.00 97.62 183 HIS A CA 1
ATOM 1376 C C . HIS A 1 183 ? -12.849 2.831 9.767 1.00 97.62 183 HIS A C 1
ATOM 1378 O O . HIS A 1 183 ? -13.625 3.362 10.558 1.00 97.62 183 HIS A O 1
ATOM 1384 N N . ILE A 1 184 ? -12.715 1.502 9.700 1.00 95.62 184 ILE A N 1
ATOM 1385 C CA . ILE A 1 184 ? -13.512 0.563 10.510 1.00 95.62 184 ILE A CA 1
ATOM 1386 C C . ILE A 1 184 ? -13.226 0.732 12.005 1.00 95.62 184 ILE A C 1
ATOM 1388 O O . ILE A 1 184 ? -14.133 0.605 12.825 1.00 95.62 184 ILE A O 1
ATOM 1392 N N . ALA A 1 185 ? -11.986 1.065 12.365 1.00 96.12 185 ALA A N 1
ATOM 1393 C CA . ALA A 1 185 ? -11.604 1.394 13.735 1.00 96.12 185 ALA A CA 1
ATOM 1394 C C . ALA A 1 185 ? -12.181 2.739 14.233 1.00 96.12 185 ALA A C 1
ATOM 1396 O O . ALA A 1 185 ? -12.018 3.067 15.408 1.00 96.12 185 ALA A O 1
ATOM 1397 N N . GLY A 1 186 ? -12.861 3.508 13.372 1.00 97.12 186 GLY A N 1
ATOM 1398 C CA . GLY A 1 186 ? -13.535 4.762 13.714 1.00 97.12 186 GLY A CA 1
ATOM 1399 C C . GLY A 1 186 ? -12.670 6.016 13.560 1.00 97.12 186 GLY A C 1
ATOM 1400 O O . GLY A 1 186 ? -12.999 7.059 14.135 1.00 97.12 186 GLY A O 1
ATOM 1401 N N . PHE A 1 187 ? -11.551 5.939 12.839 1.00 98.12 187 PHE A N 1
ATOM 1402 C CA . PHE A 1 187 ? -10.723 7.110 12.547 1.00 98.12 187 PHE A CA 1
ATOM 1403 C C . PHE A 1 187 ? -11.238 7.878 11.331 1.00 98.12 187 PHE A C 1
ATOM 1405 O O . PHE A 1 187 ? -11.682 7.282 10.349 1.00 98.12 187 PHE A O 1
ATOM 1412 N N . SER A 1 188 ? -11.125 9.205 11.376 1.00 98.19 188 SER A N 1
ATOM 1413 C CA . SER A 1 188 ? -11.261 10.043 10.190 1.00 98.19 188 SER A CA 1
ATOM 1414 C C . SER A 1 188 ? -10.057 9.861 9.263 1.00 98.19 188 SER A C 1
ATOM 1416 O O . SER A 1 188 ? -8.986 9.383 9.656 1.00 98.19 188 SER A O 1
ATOM 1418 N N . LYS A 1 189 ? -10.220 10.288 8.013 1.00 97.69 189 LYS A N 1
ATOM 1419 C CA . LYS A 1 189 ? -9.149 10.287 7.014 1.00 97.69 189 LYS A CA 1
ATOM 1420 C C . LYS A 1 189 ? -7.937 11.098 7.490 1.00 97.69 189 LYS A C 1
ATOM 1422 O O . LYS A 1 189 ? -6.800 10.641 7.379 1.00 97.69 189 LYS A O 1
ATOM 1427 N N . GLU A 1 190 ? -8.180 12.270 8.071 1.00 97.69 190 GLU A N 1
ATOM 1428 C CA . GLU A 1 190 ? -7.152 13.174 8.592 1.00 97.69 190 GLU A CA 1
ATOM 1429 C C . GLU A 1 190 ? -6.408 12.562 9.782 1.00 97.69 190 GLU A C 1
ATOM 1431 O O . GLU A 1 190 ? -5.183 12.663 9.839 1.00 97.69 190 GLU A O 1
ATOM 1436 N N . GLU A 1 191 ? -7.107 11.893 10.708 1.00 97.19 191 GLU A N 1
ATOM 1437 C CA . GLU A 1 191 ? -6.472 11.193 11.836 1.00 97.19 191 GLU A CA 1
ATOM 1438 C C . GLU A 1 191 ? -5.514 10.098 11.346 1.00 97.19 191 GLU A C 1
ATOM 1440 O O . GLU A 1 191 ? -4.400 9.974 11.858 1.00 97.19 191 GLU A O 1
ATOM 1445 N N . LEU A 1 192 ? -5.906 9.335 10.320 1.00 96.94 192 LEU A N 1
ATOM 1446 C CA . LEU A 1 192 ? -5.068 8.274 9.756 1.00 96.94 192 LEU A CA 1
ATOM 1447 C C . LEU A 1 192 ? -3.807 8.825 9.087 1.00 96.94 192 LEU A C 1
ATOM 1449 O O . LEU A 1 192 ? -2.720 8.290 9.318 1.00 96.94 192 LEU A O 1
ATOM 1453 N N . ILE A 1 193 ? -3.947 9.891 8.294 1.00 95.06 193 ILE A N 1
ATOM 1454 C CA . ILE A 1 193 ? -2.832 10.540 7.590 1.00 95.06 193 ILE A CA 1
ATOM 1455 C C . ILE A 1 193 ? -1.873 11.194 8.591 1.00 95.06 193 ILE A C 1
ATOM 1457 O O . ILE A 1 193 ? -0.671 10.914 8.590 1.00 95.06 193 ILE A O 1
ATOM 1461 N N . THR A 1 194 ? -2.400 12.040 9.478 1.00 95.06 194 THR A N 1
ATOM 1462 C CA . THR A 1 194 ? -1.582 12.781 10.448 1.00 95.06 194 THR A CA 1
ATOM 1463 C C . THR A 1 194 ? -0.935 11.852 11.468 1.00 95.06 194 THR A C 1
ATOM 1465 O O . THR A 1 194 ? 0.254 12.014 11.751 1.00 95.06 194 THR A O 1
ATOM 1468 N N . GLY A 1 195 ? -1.663 10.839 11.948 1.00 92.81 195 GLY A N 1
ATOM 1469 C CA . GLY A 1 195 ? -1.149 9.810 12.847 1.00 92.81 195 GLY A CA 1
ATOM 1470 C C . GLY A 1 195 ? 0.010 9.032 12.231 1.00 92.81 195 GLY A C 1
ATOM 1471 O O . GLY A 1 195 ? 1.087 8.963 12.820 1.00 92.81 195 GLY A O 1
ATOM 1472 N N . ALA A 1 196 ? -0.154 8.539 10.998 1.00 90.62 196 ALA A N 1
ATOM 1473 C CA . ALA A 1 196 ? 0.907 7.813 10.302 1.00 90.62 196 ALA A CA 1
ATOM 1474 C C . ALA A 1 196 ? 2.172 8.658 10.106 1.00 90.62 196 ALA A C 1
ATOM 1476 O O . ALA A 1 196 ? 3.284 8.198 10.385 1.00 90.62 196 ALA A O 1
ATOM 1477 N N . THR A 1 197 ? 2.010 9.908 9.676 1.00 90.94 197 THR A N 1
ATOM 1478 C CA . THR A 1 197 ? 3.124 10.844 9.492 1.00 90.94 197 THR A CA 1
ATOM 1479 C C . THR A 1 197 ? 3.814 11.179 10.816 1.00 90.94 197 THR A C 1
ATOM 1481 O O . THR A 1 197 ? 5.048 11.185 10.881 1.00 90.94 197 THR A O 1
ATOM 1484 N N . ALA A 1 198 ? 3.051 11.426 11.883 1.00 90.06 198 ALA A N 1
ATOM 1485 C CA . ALA A 1 198 ? 3.594 11.723 13.206 1.00 90.06 198 ALA A CA 1
ATOM 1486 C C . ALA A 1 198 ? 4.402 10.544 13.764 1.00 90.06 198 ALA A C 1
ATOM 1488 O O . ALA A 1 198 ? 5.533 10.737 14.222 1.00 90.06 198 ALA A O 1
ATOM 1489 N N . THR A 1 199 ? 3.885 9.316 13.666 1.00 85.31 199 THR A N 1
ATOM 1490 C CA . THR A 1 199 ? 4.605 8.146 14.175 1.00 85.31 199 THR A CA 1
ATOM 1491 C C . THR A 1 199 ? 5.843 7.818 13.343 1.00 85.31 199 THR A C 1
ATOM 1493 O O . THR A 1 199 ? 6.896 7.545 13.919 1.00 85.31 199 THR A O 1
ATOM 1496 N N . LYS A 1 200 ? 5.782 7.920 12.006 1.00 86.19 200 LYS A N 1
ATOM 1497 C CA . LYS A 1 200 ? 6.979 7.747 11.163 1.00 86.19 200 LYS A CA 1
ATOM 1498 C C . LYS A 1 200 ? 8.082 8.732 11.555 1.00 86.19 200 LYS A C 1
ATOM 1500 O O . LYS A 1 200 ? 9.222 8.314 11.738 1.00 86.19 200 LYS A O 1
ATOM 1505 N N . LYS A 1 201 ? 7.742 10.007 11.790 1.00 89.12 201 LYS A N 1
ATOM 1506 C CA . LYS A 1 201 ? 8.695 11.010 12.301 1.00 89.12 201 LYS A CA 1
ATOM 1507 C C . LYS A 1 201 ? 9.258 10.631 13.674 1.00 89.12 201 LYS A C 1
ATOM 1509 O O . LYS A 1 201 ? 10.470 10.697 13.860 1.00 89.12 201 LYS A O 1
ATOM 1514 N N . LYS A 1 202 ? 8.403 10.192 14.606 1.00 88.31 202 LYS A N 1
ATOM 1515 C CA . LYS A 1 202 ? 8.797 9.724 15.950 1.00 88.31 202 LYS A CA 1
ATOM 1516 C C . LYS A 1 202 ? 9.787 8.556 15.896 1.00 88.31 202 LYS A C 1
ATOM 1518 O O . LYS A 1 202 ? 10.646 8.453 16.761 1.00 88.31 202 LYS A O 1
ATOM 1523 N N . TRP A 1 203 ? 9.683 7.693 14.887 1.00 84.31 203 TRP A N 1
ATOM 1524 C CA . TRP A 1 203 ? 10.580 6.551 14.676 1.00 84.31 203 TRP A CA 1
ATOM 1525 C C . TRP A 1 203 ? 11.740 6.841 13.717 1.00 84.31 203 TRP A C 1
ATOM 1527 O O . TRP A 1 203 ? 12.425 5.913 13.296 1.00 84.31 203 TRP A O 1
ATOM 1537 N N . HIS A 1 204 ? 11.960 8.109 13.351 1.00 87.81 204 HIS A N 1
ATOM 1538 C CA . HIS A 1 204 ? 12.983 8.522 12.382 1.00 87.81 204 HIS A CA 1
ATOM 1539 C C . HIS A 1 204 ? 12.881 7.792 11.030 1.00 87.81 204 HIS A C 1
ATOM 1541 O O . HIS A 1 204 ? 13.874 7.583 10.334 1.00 87.81 204 HIS A O 1
ATOM 1547 N N . MET A 1 205 ? 11.665 7.405 10.646 1.00 82.00 205 MET A N 1
ATOM 1548 C CA . MET A 1 205 ? 11.374 6.808 9.351 1.00 82.00 205 MET A CA 1
ATOM 1549 C C . MET A 1 205 ? 11.108 7.896 8.315 1.00 82.00 205 MET A C 1
ATOM 1551 O O . MET A 1 205 ? 10.504 8.931 8.604 1.00 82.00 205 MET A O 1
ATOM 1555 N N . GLN A 1 206 ? 11.511 7.629 7.075 1.00 83.25 206 GLN A N 1
ATOM 1556 C CA . GLN A 1 206 ? 11.148 8.473 5.946 1.00 83.25 206 GLN A CA 1
ATOM 1557 C C . GLN A 1 206 ? 9.625 8.444 5.744 1.00 83.25 206 GLN A C 1
ATOM 1559 O O . GLN A 1 206 ? 9.015 7.374 5.704 1.00 83.25 206 GLN A O 1
ATOM 1564 N N . VAL A 1 207 ? 9.023 9.626 5.618 1.00 86.44 207 VAL A N 1
ATOM 1565 C CA . VAL A 1 207 ? 7.626 9.784 5.199 1.00 86.44 207 VAL A CA 1
ATOM 1566 C C . VAL A 1 207 ? 7.626 9.860 3.680 1.00 86.44 207 VAL A C 1
ATOM 1568 O O . VAL A 1 207 ? 8.234 10.769 3.109 1.00 86.44 207 VAL A O 1
ATOM 1571 N N . ASP A 1 208 ? 7.004 8.884 3.029 1.00 87.25 208 ASP A N 1
ATOM 1572 C CA . ASP A 1 208 ? 6.851 8.897 1.585 1.00 87.25 208 ASP A CA 1
ATOM 1573 C C . ASP A 1 208 ? 5.681 9.815 1.229 1.00 87.25 208 ASP A C 1
ATOM 1575 O O . ASP A 1 208 ? 4.590 9.700 1.788 1.00 87.25 208 ASP A O 1
ATOM 1579 N N . LYS A 1 209 ? 5.889 10.729 0.280 1.00 89.25 209 LYS A N 1
ATOM 1580 C CA . LYS A 1 209 ? 4.844 11.659 -0.162 1.00 89.25 209 LYS A CA 1
ATOM 1581 C C . LYS A 1 209 ? 3.631 10.951 -0.784 1.00 89.25 209 LYS A C 1
ATOM 1583 O O . LYS A 1 209 ? 2.574 11.563 -0.879 1.00 89.25 209 LYS A O 1
ATOM 1588 N N . TYR A 1 210 ? 3.773 9.691 -1.208 1.00 92.19 210 TYR A N 1
ATOM 1589 C CA . TYR A 1 210 ? 2.671 8.893 -1.757 1.00 92.19 210 TYR A CA 1
ATOM 1590 C C . TYR A 1 210 ? 1.964 8.011 -0.714 1.00 92.19 210 TYR A C 1
ATOM 1592 O O . TYR A 1 210 ? 0.908 7.439 -1.007 1.00 92.19 210 TYR A O 1
ATOM 1600 N N . ASP A 1 211 ? 2.489 7.923 0.517 1.00 92.50 211 ASP A N 1
ATOM 1601 C CA . ASP A 1 211 ? 1.834 7.178 1.599 1.00 92.50 211 ASP A CA 1
ATOM 1602 C C . ASP A 1 211 ? 0.409 7.698 1.838 1.00 92.50 211 ASP A C 1
ATOM 1604 O O . ASP A 1 211 ? -0.528 6.912 1.967 1.00 92.50 211 ASP A O 1
ATOM 1608 N N . GLU A 1 212 ? 0.236 9.024 1.846 1.00 94.88 212 GLU A N 1
ATOM 1609 C CA . GLU A 1 212 ? -1.051 9.675 2.110 1.00 94.88 212 GLU A CA 1
ATOM 1610 C C . GLU A 1 212 ? -2.108 9.304 1.066 1.00 94.88 212 GLU A C 1
ATOM 1612 O O . GLU A 1 212 ? -3.243 8.982 1.421 1.00 94.88 212 GLU A O 1
ATOM 1617 N N . ALA A 1 213 ? -1.724 9.268 -0.214 1.00 95.44 213 ALA A N 1
ATOM 1618 C CA . ALA A 1 213 ? -2.604 8.847 -1.301 1.00 95.44 213 ALA A CA 1
ATOM 1619 C C . ALA A 1 213 ? -3.036 7.380 -1.139 1.00 95.44 213 ALA A C 1
ATOM 1621 O O . ALA A 1 213 ? -4.197 7.047 -1.373 1.00 95.44 213 ALA A O 1
ATOM 1622 N N . SER A 1 214 ? -2.128 6.519 -0.670 1.00 95.38 214 SER A N 1
ATOM 1623 C CA . SER A 1 214 ? -2.417 5.105 -0.402 1.00 95.38 214 SER A CA 1
ATOM 1624 C C . SER A 1 214 ? -3.372 4.925 0.787 1.00 95.38 214 SER A C 1
ATOM 1626 O O . SER A 1 214 ? -4.317 4.140 0.706 1.00 95.38 214 SER A O 1
ATOM 1628 N N . TYR A 1 215 ? -3.165 5.668 1.884 1.00 96.19 215 TYR A N 1
ATOM 1629 C CA . TYR A 1 215 ? -4.073 5.651 3.041 1.00 96.19 215 TYR A CA 1
ATOM 1630 C C . TYR A 1 215 ? -5.466 6.151 2.659 1.00 96.19 215 TYR A C 1
ATOM 1632 O O . TYR A 1 215 ? -6.466 5.538 3.034 1.00 96.19 215 TYR A O 1
ATOM 1640 N N . LYS A 1 216 ? -5.528 7.240 1.882 1.00 96.81 216 LYS A N 1
ATOM 1641 C CA . LYS A 1 216 ? -6.779 7.802 1.371 1.00 96.81 216 LYS A CA 1
ATOM 1642 C C . LYS A 1 216 ? -7.515 6.801 0.484 1.00 96.81 216 LYS A C 1
ATOM 1644 O O . LYS A 1 216 ? -8.699 6.588 0.710 1.00 96.81 216 LYS A O 1
ATOM 1649 N N . LEU A 1 217 ? -6.818 6.151 -0.452 1.00 97.12 217 LEU A N 1
ATOM 1650 C CA . LEU A 1 217 ? -7.405 5.104 -1.289 1.00 97.12 217 LEU A CA 1
ATOM 1651 C C . LEU A 1 217 ? -8.005 3.981 -0.436 1.00 97.12 217 LEU A C 1
ATOM 1653 O O . LEU A 1 217 ? -9.130 3.571 -0.686 1.00 97.12 217 LEU A O 1
ATOM 1657 N N . GLY A 1 218 ? -7.282 3.512 0.584 1.00 96.88 218 GLY A N 1
ATOM 1658 C CA . GLY A 1 218 ? -7.786 2.496 1.508 1.00 96.88 218 GLY A CA 1
ATOM 1659 C C . GLY A 1 218 ? -9.046 2.924 2.258 1.00 96.88 218 GLY A C 1
ATOM 1660 O O . GLY A 1 218 ? -10.005 2.161 2.339 1.00 96.88 218 GLY A O 1
ATOM 1661 N N . TYR A 1 219 ? -9.048 4.151 2.778 1.00 97.88 219 TYR A N 1
ATOM 1662 C CA . TYR A 1 219 ? -10.200 4.739 3.460 1.00 97.88 219 TYR A CA 1
ATOM 1663 C C . TYR A 1 219 ? -11.414 4.840 2.526 1.00 97.88 219 TYR A C 1
ATOM 1665 O O . TYR A 1 219 ? -12.492 4.360 2.867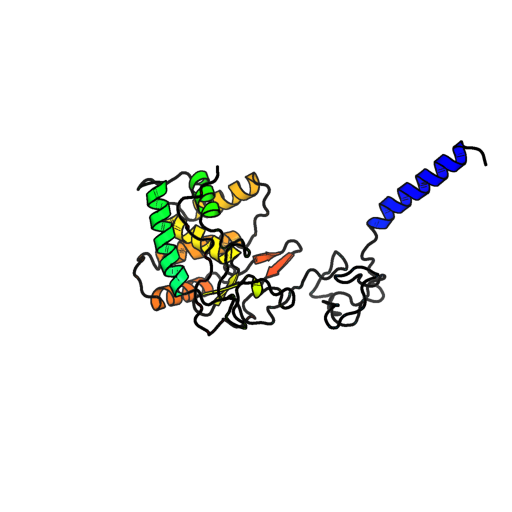 1.00 97.88 219 TYR A O 1
ATOM 1673 N N . ASP A 1 220 ? -11.230 5.419 1.337 1.00 97.25 220 ASP A N 1
ATOM 1674 C CA . ASP A 1 220 ? -12.302 5.626 0.354 1.00 97.25 220 ASP A CA 1
ATOM 1675 C C . ASP A 1 220 ? -12.831 4.281 -0.171 1.00 97.25 220 ASP A C 1
ATOM 1677 O O . ASP A 1 220 ? -14.039 4.095 -0.316 1.00 97.25 220 ASP A O 1
ATOM 1681 N N . LEU A 1 221 ? -11.944 3.297 -0.354 1.00 96.69 221 LEU A N 1
ATOM 1682 C CA . LEU A 1 221 ? -12.323 1.938 -0.732 1.00 96.69 221 LEU A CA 1
ATOM 1683 C C . LEU A 1 221 ? -13.229 1.296 0.314 1.00 96.69 221 LEU A C 1
ATOM 1685 O O . LEU A 1 221 ? -14.186 0.623 -0.054 1.00 96.69 221 LEU A O 1
ATOM 1689 N N . GLN A 1 222 ? -12.967 1.515 1.603 1.00 96.56 222 GLN A N 1
ATOM 1690 C CA . GLN A 1 222 ? -13.837 0.992 2.649 1.00 96.56 222 GLN A CA 1
ATOM 1691 C C . GLN A 1 222 ? -15.219 1.657 2.625 1.00 96.56 222 GLN A C 1
ATOM 1693 O O . GLN A 1 222 ? -16.217 0.953 2.781 1.00 96.56 222 GLN A O 1
ATOM 1698 N N . GLN A 1 223 ? -15.298 2.972 2.396 1.00 95.88 223 GLN A N 1
ATOM 1699 C CA . GLN A 1 223 ? -16.585 3.678 2.330 1.00 95.88 223 GLN A CA 1
ATOM 1700 C C . GLN A 1 223 ? -17.462 3.159 1.185 1.00 95.88 223 GLN A C 1
ATOM 1702 O O . GLN A 1 223 ? -18.669 2.986 1.349 1.00 95.88 223 GLN A O 1
ATOM 1707 N N . GLU A 1 224 ? -16.838 2.882 0.041 1.00 94.69 224 GLU A N 1
ATOM 1708 C CA . GLU A 1 224 ? -17.495 2.357 -1.158 1.00 94.69 224 GLU A CA 1
ATOM 1709 C C . GLU A 1 224 ? -17.757 0.842 -1.096 1.00 94.69 224 GLU A C 1
ATOM 1711 O O . GLU A 1 224 ? -18.623 0.326 -1.809 1.00 94.69 224 GLU A O 1
ATOM 1716 N N . PHE A 1 225 ? -17.020 0.125 -0.245 1.00 92.81 225 PHE A N 1
ATOM 1717 C CA . PHE A 1 225 ? -17.110 -1.320 -0.051 1.00 92.81 225 PHE A CA 1
ATOM 1718 C C . PHE A 1 225 ? -17.168 -1.676 1.452 1.00 92.81 225 PHE A C 1
ATOM 1720 O O . PHE A 1 225 ? -16.274 -2.331 1.986 1.00 92.81 225 PHE A O 1
ATOM 1727 N N . PRO A 1 226 ? -18.229 -1.282 2.183 1.00 88.75 226 PRO A N 1
ATOM 1728 C CA . PRO A 1 226 ? -18.299 -1.489 3.634 1.00 88.75 226 PRO A CA 1
ATOM 1729 C C . PRO A 1 226 ? -18.567 -2.954 4.012 1.00 88.75 226 PRO A C 1
ATOM 1731 O O . PRO A 1 226 ? -18.278 -3.393 5.130 1.00 88.75 226 PRO A O 1
ATOM 1734 N N . ASN A 1 227 ? -19.129 -3.727 3.079 1.00 74.69 227 ASN A N 1
ATOM 1735 C CA . ASN A 1 227 ? -19.551 -5.099 3.305 1.00 74.69 227 ASN A CA 1
ATOM 1736 C C . ASN A 1 227 ? -18.375 -6.064 3.153 1.00 74.69 227 ASN A C 1
ATOM 1738 O O . ASN A 1 227 ? -17.965 -6.403 2.048 1.00 74.69 227 ASN A O 1
ATOM 1742 N N . GLN A 1 228 ? -17.931 -6.633 4.274 1.00 70.69 228 GLN A N 1
ATOM 1743 C CA . GLN A 1 228 ? -16.904 -7.685 4.318 1.00 70.69 228 GLN A CA 1
ATOM 1744 C C . GLN A 1 228 ? -17.264 -8.944 3.497 1.00 70.69 228 GLN A C 1
ATOM 1746 O O . GLN A 1 228 ? -16.410 -9.796 3.268 1.00 70.69 228 GLN A O 1
ATOM 1751 N N . GLY A 1 229 ? -18.525 -9.092 3.079 1.00 70.69 229 GLY A N 1
ATOM 1752 C CA . GLY A 1 229 ? -19.024 -10.193 2.252 1.00 70.69 229 GLY A CA 1
ATOM 1753 C C . GLY A 1 229 ? -19.312 -9.833 0.792 1.00 70.69 229 GLY A C 1
ATOM 1754 O O . GLY A 1 229 ? -19.877 -10.673 0.096 1.00 70.69 229 GLY A O 1
ATOM 1755 N N . GLY A 1 230 ? -18.983 -8.618 0.338 1.00 83.44 230 GLY A N 1
ATOM 1756 C CA . GLY A 1 230 ? -19.201 -8.218 -1.054 1.00 83.44 230 GLY A CA 1
ATOM 1757 C C . GLY A 1 230 ? -18.430 -9.098 -2.044 1.00 83.44 230 GLY A C 1
ATOM 1758 O O . GLY A 1 230 ? -17.470 -9.790 -1.677 1.00 83.44 230 GLY A O 1
ATOM 1759 N N . SER A 1 231 ? -18.877 -9.103 -3.301 1.00 91.25 231 SER A N 1
ATOM 1760 C CA . SER A 1 231 ? -18.232 -9.916 -4.328 1.00 91.25 231 SER A CA 1
ATOM 1761 C C . SER A 1 231 ? -16.836 -9.377 -4.652 1.00 91.25 231 SER A C 1
ATOM 1763 O O . SER A 1 231 ? -16.514 -8.212 -4.410 1.00 91.25 231 SER A O 1
ATOM 1765 N N . LEU A 1 232 ? -15.980 -10.239 -5.203 1.00 89.75 232 LEU A N 1
ATOM 1766 C CA . LEU A 1 232 ? -14.665 -9.805 -5.668 1.00 89.75 232 LEU A CA 1
ATOM 1767 C C . LEU A 1 232 ? -14.782 -8.811 -6.835 1.00 89.75 232 LEU A C 1
ATOM 1769 O O . LEU A 1 232 ? -13.972 -7.898 -6.953 1.00 89.75 232 LEU A O 1
ATOM 1773 N N . GLU A 1 233 ? -15.811 -8.974 -7.665 1.00 93.62 233 GLU A N 1
ATOM 1774 C CA . GLU A 1 233 ? -16.116 -8.078 -8.778 1.00 93.62 233 GLU A CA 1
ATOM 1775 C C . GLU A 1 233 ? -16.448 -6.664 -8.286 1.00 93.62 233 GLU A C 1
ATOM 1777 O O . GLU A 1 233 ? -15.892 -5.697 -8.804 1.00 93.62 233 GLU A O 1
ATOM 1782 N N . ASP A 1 234 ? -17.242 -6.545 -7.217 1.00 93.00 234 ASP A N 1
ATOM 1783 C CA . ASP A 1 234 ? -17.545 -5.256 -6.585 1.00 93.00 234 ASP A CA 1
ATOM 1784 C C . ASP A 1 234 ? -16.277 -4.592 -6.034 1.00 93.00 234 ASP A C 1
ATOM 1786 O O . ASP A 1 234 ? -16.016 -3.424 -6.328 1.00 93.00 234 ASP A O 1
ATOM 1790 N N . LEU A 1 235 ? -15.457 -5.337 -5.276 1.00 93.19 235 LEU A N 1
ATOM 1791 C CA . LEU A 1 235 ? -14.190 -4.831 -4.732 1.00 93.19 235 LEU A CA 1
ATOM 1792 C C . LEU A 1 235 ? -13.296 -4.284 -5.853 1.00 93.19 235 LEU A C 1
ATOM 1794 O O . LEU A 1 235 ? -12.779 -3.169 -5.755 1.00 93.19 235 LEU A O 1
ATOM 1798 N N . CYS A 1 236 ? -13.134 -5.060 -6.925 1.00 95.31 236 CYS A N 1
ATOM 1799 C CA . CYS A 1 236 ? -12.298 -4.681 -8.054 1.00 95.31 236 CYS A CA 1
ATOM 1800 C C . CYS A 1 236 ? -12.868 -3.502 -8.846 1.00 95.31 236 CYS A C 1
ATOM 1802 O O . CYS A 1 236 ? -12.112 -2.600 -9.209 1.00 95.31 236 CYS A O 1
ATOM 1804 N N . GLY A 1 237 ? -14.185 -3.451 -9.056 1.00 95.94 237 GLY A N 1
ATOM 1805 C CA . GLY A 1 237 ? -14.847 -2.322 -9.707 1.00 95.94 237 GLY A CA 1
ATOM 1806 C C . GLY A 1 237 ? -14.684 -1.016 -8.925 1.00 95.94 237 GLY A C 1
ATOM 1807 O O . GLY A 1 237 ? -14.378 0.025 -9.515 1.00 95.94 237 GLY A O 1
ATOM 1808 N N . LYS A 1 238 ? -14.816 -1.063 -7.591 1.00 95.88 238 LYS A N 1
ATOM 1809 C CA . LYS A 1 238 ? -14.602 0.105 -6.720 1.00 95.88 238 LYS A CA 1
ATOM 1810 C C . LYS A 1 238 ? -13.145 0.553 -6.706 1.00 95.88 238 LYS A C 1
ATOM 1812 O O . LYS A 1 238 ? -12.884 1.746 -6.866 1.00 95.88 238 LYS A O 1
ATOM 1817 N N . LEU A 1 239 ? -12.206 -0.387 -6.587 1.00 95.31 239 LEU A N 1
ATOM 1818 C CA . LEU A 1 239 ? -10.777 -0.085 -6.650 1.00 95.31 239 LEU A CA 1
ATOM 1819 C C . LEU A 1 239 ? -10.410 0.606 -7.973 1.00 95.31 239 LEU A C 1
ATOM 1821 O O . LEU A 1 239 ? -9.739 1.636 -7.957 1.00 95.31 239 LEU A O 1
ATOM 1825 N N . ASP A 1 240 ? -10.900 0.098 -9.104 1.00 95.31 240 ASP A N 1
ATOM 1826 C CA . ASP A 1 240 ? -10.635 0.688 -10.419 1.00 95.31 240 ASP A CA 1
ATOM 1827 C C . ASP A 1 240 ? -11.211 2.100 -10.572 1.00 95.31 240 ASP A C 1
ATOM 1829 O O . ASP A 1 240 ? -10.570 2.957 -11.187 1.00 95.31 240 ASP A O 1
ATOM 1833 N N . SER A 1 241 ? -12.394 2.370 -10.013 1.00 96.00 241 SER A N 1
ATOM 1834 C CA . SER A 1 241 ? -12.967 3.721 -10.002 1.00 96.00 241 SER A CA 1
ATOM 1835 C C . SER A 1 241 ? -12.101 4.682 -9.187 1.00 96.00 241 SER A C 1
ATOM 1837 O O . SER A 1 241 ? -11.691 5.729 -9.688 1.00 96.00 241 SER A O 1
ATOM 1839 N N . LEU A 1 242 ? -11.746 4.294 -7.961 1.00 95.94 242 LEU A N 1
ATOM 1840 C CA . LEU A 1 242 ? -10.977 5.140 -7.046 1.00 95.94 242 LEU A CA 1
ATOM 1841 C C . LEU A 1 242 ? -9.546 5.396 -7.526 1.00 95.94 242 LEU A C 1
ATOM 1843 O O . LEU A 1 242 ? -8.994 6.468 -7.273 1.00 95.94 242 LEU A O 1
ATOM 1847 N N . LEU A 1 243 ? -8.939 4.444 -8.238 1.00 94.31 243 LEU A N 1
ATOM 1848 C CA . LEU A 1 243 ? -7.612 4.615 -8.829 1.00 94.31 243 LEU A CA 1
ATOM 1849 C C . LEU A 1 243 ? -7.594 5.634 -9.973 1.00 94.31 243 LEU A C 1
ATOM 1851 O O . LEU A 1 243 ? -6.583 6.312 -10.152 1.00 94.31 243 LEU A O 1
ATOM 1855 N N . LYS A 1 244 ? -8.696 5.793 -10.717 1.00 93.88 244 LYS A N 1
ATOM 1856 C CA . LYS A 1 244 ? -8.812 6.858 -11.730 1.00 93.88 244 LYS A CA 1
ATOM 1857 C C . LYS A 1 244 ? -8.811 8.244 -11.088 1.00 93.88 244 LYS A C 1
ATOM 1859 O O . LYS A 1 244 ? -8.268 9.182 -11.663 1.00 93.88 244 LYS A O 1
ATOM 1864 N N . GLU A 1 245 ? -9.384 8.359 -9.894 1.00 93.44 245 GLU A N 1
ATOM 1865 C CA . GLU A 1 245 ? -9.448 9.606 -9.125 1.00 93.44 245 GLU A CA 1
ATOM 1866 C C . GLU A 1 245 ? -8.169 9.870 -8.316 1.00 93.44 245 GLU A C 1
ATOM 1868 O O . GLU A 1 245 ? -7.826 11.020 -8.046 1.00 93.44 245 GLU A O 1
ATOM 1873 N N . ASN A 1 246 ? -7.440 8.812 -7.945 1.00 91.12 246 ASN A N 1
ATOM 1874 C CA . ASN A 1 246 ? -6.240 8.873 -7.111 1.00 91.12 246 ASN A CA 1
ATOM 1875 C C . ASN A 1 246 ? -5.055 8.160 -7.790 1.00 91.12 246 ASN A C 1
ATOM 1877 O O . ASN A 1 246 ? -4.478 7.227 -7.231 1.00 91.12 246 ASN A O 1
ATOM 1881 N N . GLY A 1 247 ? -4.659 8.616 -8.983 1.00 86.38 247 GLY A N 1
ATOM 1882 C CA . GLY A 1 247 ? -3.600 7.979 -9.788 1.00 86.38 247 GLY A CA 1
ATOM 1883 C C . GLY A 1 247 ? -2.218 7.892 -9.117 1.00 86.38 247 GLY A C 1
ATOM 1884 O O . GLY A 1 247 ? -1.361 7.122 -9.547 1.00 86.38 247 GLY A O 1
ATOM 1885 N N . ASP A 1 248 ? -2.000 8.644 -8.038 1.00 91.06 248 ASP A N 1
ATOM 1886 C CA . ASP A 1 248 ? -0.771 8.606 -7.243 1.00 91.06 248 ASP A CA 1
ATOM 1887 C C . ASP A 1 248 ? -0.769 7.522 -6.155 1.00 91.06 248 ASP A C 1
ATOM 1889 O O . ASP A 1 248 ? 0.287 7.213 -5.610 1.00 91.06 248 ASP A O 1
ATOM 1893 N N . ALA A 1 249 ? -1.916 6.907 -5.846 1.00 92.50 249 ALA A N 1
ATOM 1894 C CA . ALA A 1 249 ? -2.054 5.967 -4.731 1.00 92.50 249 ALA A CA 1
ATOM 1895 C C . ALA A 1 249 ? -1.285 4.647 -4.914 1.00 92.50 249 ALA A C 1
ATOM 1897 O O . ALA A 1 249 ? -1.123 3.906 -3.951 1.00 92.50 249 ALA A O 1
ATOM 1898 N N . LEU A 1 250 ? -0.812 4.345 -6.128 1.00 91.38 250 LEU A N 1
ATOM 1899 C CA . LEU A 1 250 ? 0.034 3.176 -6.407 1.00 91.38 250 LEU A CA 1
ATOM 1900 C C . LEU A 1 250 ? 1.517 3.515 -6.581 1.00 91.38 250 LEU A C 1
ATOM 1902 O O . LEU A 1 250 ? 2.331 2.614 -6.799 1.00 91.38 250 LEU A O 1
ATOM 1906 N N . LYS A 1 251 ? 1.877 4.798 -6.486 1.00 89.00 251 LYS A N 1
ATOM 1907 C CA . LYS A 1 251 ? 3.262 5.251 -6.596 1.00 89.00 251 LYS A CA 1
ATOM 1908 C C . LYS A 1 251 ? 3.965 5.070 -5.258 1.00 89.00 251 LYS A C 1
ATOM 1910 O O . LYS A 1 251 ? 3.376 5.235 -4.198 1.00 89.00 251 LYS A O 1
ATOM 1915 N N . GLU A 1 252 ? 5.252 4.766 -5.316 1.00 83.56 252 GLU A N 1
ATOM 1916 C CA . GLU A 1 252 ? 6.124 4.728 -4.143 1.00 83.56 252 GLU A CA 1
ATOM 1917 C C . GLU A 1 252 ? 7.353 5.587 -4.435 1.00 83.56 252 GLU A C 1
ATOM 1919 O O . GLU A 1 252 ? 7.989 5.455 -5.484 1.00 83.56 252 GLU A O 1
ATOM 1924 N N . GLY A 1 253 ? 7.660 6.505 -3.536 1.00 79.00 253 GLY A N 1
ATOM 1925 C CA . GLY A 1 253 ? 8.761 7.436 -3.631 1.00 79.00 253 GLY A CA 1
ATOM 1926 C C . GLY A 1 253 ? 10.085 6.726 -3.421 1.00 79.00 253 GLY A C 1
ATOM 1927 O O . GLY A 1 253 ? 10.202 5.694 -2.761 1.00 79.00 253 GLY A O 1
ATOM 1928 N N . ARG A 1 254 ? 11.127 7.297 -4.011 1.00 73.25 254 ARG A N 1
ATOM 1929 C CA . ARG A 1 254 ? 12.481 6.757 -3.910 1.00 73.25 254 ARG A CA 1
ATOM 1930 C C . ARG A 1 254 ? 13.353 7.667 -3.069 1.00 73.25 254 ARG A C 1
ATOM 1932 O O . ARG A 1 254 ? 13.176 8.885 -3.069 1.00 73.25 254 ARG A O 1
ATOM 1939 N N . LYS A 1 255 ? 14.350 7.077 -2.404 1.00 68.25 255 LYS A N 1
ATOM 1940 C CA . LYS A 1 255 ? 15.327 7.816 -1.589 1.00 68.25 255 LYS A CA 1
ATOM 1941 C C . LYS A 1 255 ? 16.071 8.889 -2.392 1.00 68.25 255 LYS A C 1
ATOM 1943 O O . LYS A 1 255 ? 16.284 9.973 -1.864 1.00 68.25 255 LYS A O 1
ATOM 1948 N N . LYS A 1 256 ? 16.404 8.619 -3.661 1.00 66.00 256 LYS A N 1
ATOM 1949 C CA . LYS A 1 256 ? 17.109 9.554 -4.558 1.00 66.00 256 LYS A CA 1
ATOM 1950 C C . LYS A 1 256 ? 16.180 10.414 -5.437 1.00 66.00 256 LYS A C 1
ATOM 1952 O O . LYS A 1 256 ? 16.641 11.061 -6.371 1.00 66.00 256 LYS A O 1
ATOM 1957 N N . GLY A 1 257 ? 14.881 10.463 -5.127 1.00 64.88 257 GLY A N 1
ATOM 1958 C CA . GLY A 1 257 ? 13.880 11.176 -5.928 1.00 64.88 257 GLY A CA 1
ATOM 1959 C C . GLY A 1 257 ? 13.271 10.324 -7.049 1.00 64.88 257 GLY A C 1
ATOM 1960 O O . GLY A 1 257 ? 13.739 9.234 -7.362 1.00 64.88 257 GLY A O 1
ATOM 1961 N N . GLY A 1 258 ? 12.164 10.801 -7.626 1.00 76.12 258 GLY A N 1
ATOM 1962 C CA . GLY A 1 258 ? 11.336 10.013 -8.548 1.00 76.12 258 GLY A CA 1
ATOM 1963 C C . GLY A 1 258 ? 10.360 9.074 -7.828 1.00 76.12 258 GLY A C 1
ATOM 1964 O O . GLY A 1 258 ? 10.061 9.258 -6.644 1.00 76.12 258 GLY A O 1
ATOM 1965 N N . TYR A 1 259 ? 9.814 8.100 -8.559 1.00 72.88 259 TYR A N 1
ATOM 1966 C CA . TYR A 1 259 ? 8.883 7.107 -8.023 1.00 72.88 259 TYR A CA 1
ATOM 1967 C C . TYR A 1 259 ? 8.974 5.774 -8.766 1.00 72.88 259 TYR A C 1
ATOM 1969 O O . TYR A 1 259 ? 9.390 5.715 -9.920 1.00 72.88 259 TYR A O 1
ATOM 1977 N N . ASN A 1 260 ? 8.597 4.699 -8.081 1.00 73.31 260 ASN A N 1
ATOM 1978 C CA . ASN A 1 260 ? 8.335 3.405 -8.689 1.00 73.31 260 ASN A CA 1
ATOM 1979 C C . ASN A 1 260 ? 6.969 3.454 -9.370 1.00 73.31 260 ASN A C 1
ATOM 1981 O O . ASN A 1 260 ? 5.957 3.634 -8.692 1.00 73.31 260 ASN A O 1
ATOM 1985 N N . ASP A 1 261 ? 6.961 3.292 -10.692 1.00 75.12 261 ASP A N 1
ATOM 1986 C CA . ASP A 1 261 ? 5.740 3.144 -11.472 1.00 75.12 261 ASP A CA 1
ATOM 1987 C C . ASP A 1 261 ? 5.567 1.690 -11.915 1.00 75.12 261 ASP A C 1
ATOM 1989 O O . ASP A 1 261 ? 6.325 1.173 -12.739 1.00 75.12 261 ASP A O 1
ATOM 1993 N N . LEU A 1 262 ? 4.556 1.032 -11.351 1.00 78.62 262 LEU A N 1
ATOM 1994 C CA . LEU A 1 262 ? 4.181 -0.324 -11.730 1.00 78.62 262 LEU A CA 1
ATOM 1995 C C . LEU A 1 262 ? 3.152 -0.368 -12.874 1.00 78.62 262 LEU A C 1
ATOM 1997 O O . LEU A 1 262 ? 2.705 -1.451 -13.246 1.00 78.62 262 LEU A O 1
ATOM 2001 N N . SER A 1 263 ? 2.775 0.772 -13.460 1.00 78.00 263 SER A N 1
ATOM 2002 C CA . SER A 1 263 ? 1.862 0.813 -14.612 1.00 78.00 263 SER A CA 1
ATOM 2003 C C . SER A 1 263 ? 2.408 0.066 -15.837 1.00 78.00 263 SER A C 1
ATOM 2005 O O . SER A 1 263 ? 1.642 -0.387 -16.683 1.00 78.00 263 SER A O 1
ATOM 2007 N N . THR A 1 264 ? 3.733 -0.089 -15.910 1.00 77.19 264 THR A N 1
ATOM 2008 C CA . THR A 1 264 ? 4.441 -0.742 -17.016 1.00 77.19 264 THR A CA 1
ATOM 2009 C C . THR A 1 264 ? 4.578 -2.257 -16.858 1.00 77.19 264 THR A C 1
ATOM 2011 O O . THR A 1 264 ? 4.832 -2.939 -17.853 1.00 77.19 264 THR A O 1
ATOM 2014 N N . CYS A 1 265 ? 4.390 -2.818 -15.656 1.00 81.56 265 CYS A N 1
ATOM 2015 C CA . CYS A 1 265 ? 4.433 -4.272 -15.490 1.00 81.56 265 CYS A CA 1
ATOM 2016 C C . CYS A 1 265 ? 3.144 -4.946 -15.936 1.00 81.56 265 CYS A C 1
ATOM 2018 O O . CYS A 1 265 ? 2.042 -4.407 -15.837 1.00 81.56 265 CYS A O 1
ATOM 2020 N N . LYS A 1 266 ? 3.299 -6.203 -16.348 1.00 88.56 266 LYS A N 1
ATOM 2021 C CA . LYS A 1 266 ? 2.169 -7.076 -16.644 1.00 88.56 266 LYS A CA 1
ATOM 2022 C C . LYS A 1 266 ? 1.627 -7.673 -15.340 1.00 88.56 266 LYS A C 1
ATOM 2024 O O . LYS A 1 266 ? 2.410 -8.222 -14.567 1.00 88.56 266 LYS A O 1
ATOM 2029 N N . PRO A 1 267 ? 0.317 -7.607 -15.077 1.00 91.12 267 PRO A N 1
ATOM 2030 C CA . PRO A 1 267 ? -0.293 -8.353 -13.982 1.00 91.12 267 PRO A CA 1
ATOM 2031 C C . PRO A 1 267 ? -0.047 -9.860 -14.136 1.00 91.12 267 PRO A C 1
ATOM 2033 O O . PRO A 1 267 ? 0.004 -10.368 -15.257 1.00 91.12 267 PRO A O 1
ATOM 2036 N N . CYS A 1 268 ? 0.081 -10.576 -13.022 1.00 88.75 268 CYS A N 1
ATOM 2037 C CA . CYS A 1 268 ? 0.047 -12.032 -13.033 1.00 88.75 268 CYS A CA 1
ATOM 2038 C C . CYS A 1 268 ? -1.370 -12.505 -13.386 1.00 88.75 268 CYS A C 1
ATOM 2040 O O . CYS A 1 268 ? -2.344 -12.127 -12.733 1.00 88.75 268 CYS A O 1
ATOM 2042 N N . ASP A 1 269 ? -1.476 -13.343 -14.411 1.00 88.38 269 ASP A N 1
ATOM 2043 C CA . ASP A 1 269 ? -2.724 -13.931 -14.907 1.00 88.38 269 ASP A CA 1
ATOM 2044 C C . ASP A 1 269 ? -3.006 -15.324 -14.325 1.00 88.38 269 ASP A C 1
ATOM 2046 O O . ASP A 1 269 ? -4.110 -15.852 -14.463 1.00 88.38 269 ASP A O 1
ATOM 2050 N N . LYS A 1 270 ? -2.020 -15.918 -13.650 1.00 84.12 270 LYS A N 1
ATOM 2051 C CA . LYS A 1 270 ? -2.150 -17.216 -12.994 1.00 84.12 270 LYS A CA 1
ATOM 2052 C C . LYS A 1 270 ? -2.761 -17.044 -11.614 1.00 84.12 270 LYS A C 1
ATOM 2054 O O . LYS A 1 270 ? -2.352 -16.179 -10.841 1.00 84.12 270 LYS A O 1
ATOM 2059 N N . ASP A 1 271 ? -3.682 -17.935 -11.275 1.00 80.75 271 ASP A N 1
ATOM 2060 C CA . ASP A 1 271 ? -4.124 -18.065 -9.897 1.00 80.75 271 ASP A CA 1
ATOM 2061 C C . ASP A 1 271 ? -2.982 -18.599 -9.045 1.00 80.75 271 ASP A C 1
ATOM 2063 O O . ASP A 1 271 ? -2.279 -19.554 -9.390 1.00 80.75 271 ASP A O 1
ATOM 2067 N N . THR A 1 272 ? -2.798 -17.960 -7.904 1.00 76.50 272 THR A N 1
ATOM 2068 C CA . THR A 1 272 ? -1.672 -18.233 -7.031 1.00 76.50 272 THR A CA 1
ATOM 2069 C C . THR A 1 272 ? -2.150 -18.703 -5.680 1.00 76.50 272 THR A C 1
ATOM 2071 O O . THR A 1 272 ? -3.070 -18.129 -5.101 1.00 76.50 272 THR A O 1
ATOM 2074 N N . LYS A 1 273 ? -1.514 -19.758 -5.169 1.00 72.00 273 LYS A N 1
ATOM 2075 C CA . LYS A 1 273 ? -1.778 -20.254 -3.822 1.00 72.00 273 LYS A CA 1
ATOM 2076 C C . LYS A 1 273 ? -0.881 -19.538 -2.826 1.00 72.00 273 LYS A C 1
ATOM 2078 O O . LYS A 1 273 ? 0.302 -19.294 -3.072 1.00 72.00 273 LYS A O 1
ATOM 2083 N N . GLU A 1 274 ? -1.475 -19.212 -1.696 1.00 69.12 274 GLU A N 1
ATOM 2084 C CA . GLU A 1 274 ? -0.783 -18.653 -0.551 1.00 69.12 274 GLU A CA 1
ATOM 2085 C C . GLU A 1 274 ? 0.218 -19.668 0.012 1.00 69.12 274 GLU A C 1
ATOM 2087 O O . GLU A 1 274 ? -0.131 -20.815 0.288 1.00 69.12 274 GLU A O 1
ATOM 2092 N N . THR A 1 275 ? 1.475 -19.249 0.168 1.00 64.19 275 THR A N 1
ATOM 2093 C CA . THR A 1 275 ? 2.537 -20.097 0.735 1.00 64.19 275 THR A CA 1
ATOM 2094 C C . THR A 1 275 ? 2.956 -19.644 2.131 1.00 64.19 275 THR A C 1
ATOM 2096 O O . THR A 1 275 ? 3.306 -20.475 2.968 1.00 64.19 275 THR A O 1
ATOM 2099 N N . ARG A 1 276 ? 2.923 -18.330 2.399 1.00 66.19 276 ARG A N 1
ATOM 2100 C CA . ARG A 1 276 ? 3.208 -17.733 3.708 1.00 66.19 276 ARG A CA 1
ATOM 2101 C C . ARG A 1 276 ? 2.680 -16.299 3.759 1.00 66.19 276 ARG A C 1
ATOM 2103 O O . ARG A 1 276 ? 3.254 -15.404 3.140 1.00 66.19 276 ARG A O 1
ATOM 2110 N N . HIS A 1 277 ? 1.637 -16.062 4.545 1.00 62.75 277 HIS A N 1
ATOM 2111 C CA . HIS A 1 277 ? 1.188 -14.705 4.830 1.00 62.75 277 HIS A CA 1
ATOM 2112 C C . HIS A 1 277 ? 1.932 -14.124 6.030 1.00 62.75 277 HIS A C 1
ATOM 2114 O O . HIS A 1 277 ? 1.976 -14.708 7.111 1.00 62.75 277 HIS A O 1
ATOM 2120 N N . GLY A 1 278 ? 2.477 -12.923 5.852 1.00 56.91 278 GLY A N 1
ATOM 2121 C CA . GLY A 1 278 ? 2.916 -12.052 6.946 1.00 56.91 278 GLY A CA 1
ATOM 2122 C C . GLY A 1 278 ? 1.748 -11.430 7.727 1.00 56.91 278 GLY A C 1
ATOM 2123 O O . GLY A 1 278 ? 1.991 -10.604 8.604 1.00 56.91 278 GLY A O 1
ATOM 2124 N N . GLY A 1 279 ? 0.508 -11.800 7.378 1.00 55.72 279 GLY A N 1
ATOM 2125 C CA . GLY A 1 279 ? -0.747 -11.429 8.037 1.00 55.72 279 GLY A CA 1
ATOM 2126 C C . GLY A 1 279 ? -1.094 -12.366 9.190 1.00 55.72 279 GLY A C 1
ATOM 2127 O O . GLY A 1 279 ? -0.386 -13.348 9.415 1.00 55.72 279 GLY A O 1
ATOM 2128 N N . SER A 1 280 ? -2.162 -12.048 9.927 1.00 53.22 280 SER A N 1
ATOM 2129 C CA . SER A 1 280 ? -2.436 -12.441 11.321 1.00 53.22 280 SER A CA 1
ATOM 2130 C C . SER A 1 280 ? -2.288 -13.940 11.658 1.00 53.22 280 SER A C 1
ATOM 2132 O O . SER A 1 280 ? -3.260 -14.650 11.909 1.00 53.22 280 SER A O 1
ATOM 2134 N N . GLN A 1 281 ? -1.059 -14.441 11.760 1.00 51.09 281 GLN A N 1
ATOM 2135 C CA . GLN A 1 281 ? -0.774 -15.650 12.521 1.00 51.09 281 GLN A CA 1
ATOM 2136 C C . GLN A 1 281 ? -0.864 -15.263 13.992 1.00 51.09 281 GLN A C 1
ATOM 2138 O O . GLN A 1 281 ? 0.118 -14.766 14.540 1.00 51.09 281 GLN A O 1
ATOM 2143 N N . ASP A 1 282 ? -2.061 -15.395 14.566 1.00 42.34 282 ASP A N 1
ATOM 2144 C CA . ASP A 1 282 ? -2.380 -15.269 15.989 1.00 42.34 282 ASP A CA 1
ATOM 2145 C C . ASP A 1 282 ? -1.313 -14.560 16.846 1.00 42.34 282 ASP A C 1
ATOM 2147 O O . ASP A 1 282 ? -0.301 -15.136 17.251 1.00 42.34 282 ASP A O 1
ATOM 2151 N N . SER A 1 283 ? -1.612 -13.337 17.280 1.00 40.59 283 SER A N 1
ATOM 2152 C CA . SER A 1 283 ? -1.182 -12.842 18.598 1.00 40.59 283 SER A CA 1
ATOM 2153 C C . SER A 1 283 ? 0.314 -12.655 18.886 1.00 40.59 283 SER A C 1
ATOM 2155 O O . SER A 1 283 ? 0.658 -12.374 20.032 1.00 40.59 283 SER A O 1
ATOM 2157 N N . ARG A 1 284 ? 1.224 -12.696 17.905 1.00 43.59 284 ARG A N 1
ATOM 2158 C CA . ARG A 1 284 ? 2.631 -12.323 18.154 1.00 43.59 284 ARG A CA 1
ATOM 2159 C C . ARG A 1 284 ? 2.829 -10.806 18.190 1.00 43.59 284 ARG A C 1
ATOM 2161 O O . ARG A 1 284 ? 3.646 -10.246 17.468 1.00 43.59 284 ARG A O 1
ATOM 2168 N N . TRP A 1 285 ? 2.120 -10.158 19.111 1.00 36.66 285 TRP A N 1
ATOM 2169 C CA . TRP A 1 285 ? 2.655 -8.987 19.791 1.00 36.66 285 TRP A CA 1
ATOM 2170 C C . TRP A 1 285 ? 3.900 -9.486 20.542 1.00 36.66 285 TRP A C 1
ATOM 2172 O O . TRP A 1 285 ? 3.788 -10.113 21.593 1.00 36.66 285 TRP A O 1
ATOM 2182 N N . ARG A 1 286 ? 5.088 -9.329 19.949 1.00 37.50 286 ARG A N 1
ATOM 2183 C CA . ARG A 1 286 ? 6.314 -9.331 20.747 1.00 37.50 286 ARG A CA 1
ATOM 2184 C C . ARG A 1 286 ? 6.467 -7.893 21.246 1.00 37.50 286 ARG A C 1
ATOM 2186 O O . ARG A 1 286 ? 6.543 -7.021 20.380 1.00 37.50 286 ARG A O 1
ATOM 2193 N N . PRO A 1 287 ? 6.372 -7.653 22.567 1.00 37.69 287 PRO A N 1
ATOM 2194 C CA . PRO A 1 287 ? 6.601 -6.330 23.135 1.00 37.69 287 PRO A CA 1
ATOM 2195 C C . PRO A 1 287 ? 7.971 -5.775 22.746 1.00 37.69 287 PRO A C 1
ATOM 2197 O O . PRO A 1 287 ? 8.891 -6.593 22.503 1.00 37.69 287 PRO A O 1
#

Secondary structure (DSSP, 8-state):
--HHHHHHHHHHHHHHHHHHTT----EETTTTEESS----TT-TTS---TT--TT-S-TTBSGGG-TTT---SSSS--S------SB-S-B-HHHHHHHHHHHHHHHHHHHTTSPPPHHHHHHHHHHH-GGG-TTT-EE-TTSTT---S--TTSTTGGGEEEETTEEEEHHHHHHHHHHHHHHHTT--HHHHHHHHHHHHHHTTPPPPTTHHHHHHHHHHHHHH---TT--HHHHHHHHHHHHHH-TTTT-EE-TTSSEE--TTSBPP-SB--EEE-SS--TT----

Radius of gyration: 23.74 Å; chains: 1; bounding box: 85×42×46 Å